Protein AF-A0A7W9UXM0-F1 (afdb_monomer)

Structure (mmCIF, N/CA/C/O backbone):
data_AF-A0A7W9UXM0-F1
#
_entry.id   AF-A0A7W9UXM0-F1
#
loop_
_atom_site.group_PDB
_atom_site.id
_atom_site.type_symbol
_atom_site.label_atom_id
_atom_site.label_alt_id
_atom_site.label_comp_id
_atom_site.label_asym_id
_atom_site.label_entity_id
_atom_site.label_seq_id
_atom_site.pdbx_PDB_ins_code
_atom_site.Cartn_x
_atom_site.Cartn_y
_atom_site.Cartn_z
_atom_site.occupancy
_atom_site.B_iso_or_equiv
_atom_site.auth_seq_id
_atom_site.auth_comp_id
_atom_site.auth_asym_id
_atom_site.auth_atom_id
_atom_site.pdbx_PDB_model_num
ATOM 1 N N . MET A 1 1 ? -19.612 9.243 -14.906 1.00 30.30 1 MET A N 1
ATOM 2 C CA . MET A 1 1 ? -20.684 8.256 -14.657 1.00 30.30 1 MET A CA 1
AT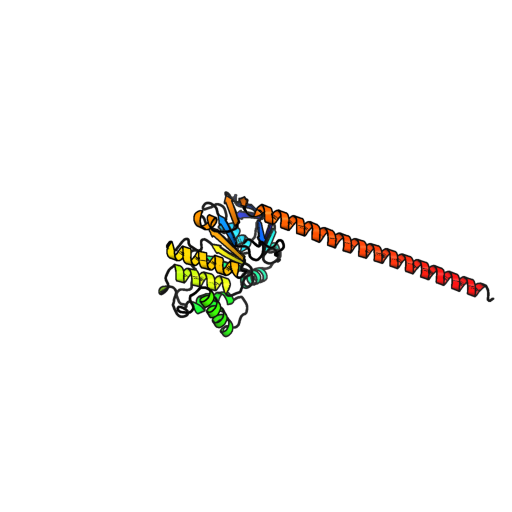OM 3 C C . MET A 1 1 ? -20.191 7.346 -13.553 1.00 30.30 1 MET A C 1
ATOM 5 O O . MET A 1 1 ? -19.223 6.630 -13.753 1.00 30.30 1 MET A O 1
ATOM 9 N N . THR A 1 2 ? -20.754 7.508 -12.363 1.00 32.81 2 THR A N 1
ATOM 10 C CA . THR A 1 2 ? -20.369 6.831 -11.124 1.00 32.81 2 THR A CA 1
ATOM 11 C C . THR A 1 2 ? -21.133 5.517 -11.001 1.00 32.81 2 THR A C 1
ATOM 13 O O . THR A 1 2 ? -22.359 5.513 -10.959 1.00 32.81 2 THR A O 1
ATOM 16 N N . THR A 1 3 ? -20.415 4.401 -10.927 1.00 29.72 3 THR A N 1
ATOM 17 C CA . THR A 1 3 ? -20.973 3.104 -10.522 1.00 29.72 3 THR A CA 1
ATOM 18 C C . THR A 1 3 ? -20.152 2.567 -9.356 1.00 29.72 3 THR A C 1
ATOM 20 O O . THR A 1 3 ? -19.339 1.661 -9.519 1.00 29.72 3 THR A O 1
ATOM 23 N N . SER A 1 4 ? -20.346 3.148 -8.168 1.00 32.53 4 SER A N 1
ATOM 24 C CA . SER A 1 4 ? -20.053 2.435 -6.922 1.00 32.53 4 SER A CA 1
ATOM 25 C C . SER A 1 4 ? -21.125 1.345 -6.808 1.00 32.53 4 SER A C 1
ATOM 27 O O . SER A 1 4 ? -22.326 1.620 -6.819 1.00 32.53 4 SER A O 1
ATOM 29 N N . THR A 1 5 ? -20.692 0.085 -6.879 1.00 35.38 5 THR A N 1
ATOM 30 C CA . THR A 1 5 ? -21.579 -1.074 -6.733 1.00 35.38 5 THR A CA 1
ATOM 31 C C . THR A 1 5 ? -21.774 -1.312 -5.236 1.00 35.38 5 THR A C 1
ATOM 33 O O . THR A 1 5 ? -20.797 -1.639 -4.557 1.00 35.38 5 THR A O 1
ATOM 36 N N . PRO A 1 6 ? -23.000 -1.210 -4.693 1.00 36.84 6 PRO A N 1
ATOM 37 C CA . PRO A 1 6 ? -23.249 -1.552 -3.303 1.00 36.84 6 PRO A CA 1
ATOM 38 C C . PRO A 1 6 ? -23.116 -3.074 -3.151 1.00 36.84 6 PRO A C 1
ATOM 40 O O . PRO A 1 6 ? -23.963 -3.823 -3.637 1.00 36.84 6 PRO A O 1
ATOM 43 N N . GLY A 1 7 ? -22.041 -3.551 -2.508 1.00 49.97 7 GLY A N 1
ATOM 44 C CA . GLY A 1 7 ? -21.908 -4.967 -2.132 1.00 49.97 7 GLY A CA 1
ATOM 45 C C . GLY A 1 7 ? -20.503 -5.582 -2.110 1.00 49.97 7 GLY A C 1
ATOM 46 O O . GLY A 1 7 ? -20.373 -6.684 -1.570 1.00 49.97 7 GLY A O 1
ATOM 47 N N . SER A 1 8 ? -19.458 -4.926 -2.633 1.00 65.81 8 SER A N 1
ATOM 48 C CA . SER A 1 8 ? -18.127 -5.556 -2.766 1.00 65.81 8 SER A CA 1
ATOM 49 C C . SER A 1 8 ? -17.525 -5.937 -1.401 1.00 65.81 8 SER A C 1
ATOM 51 O O . SER A 1 8 ? -17.594 -5.169 -0.438 1.00 65.81 8 SER A O 1
ATOM 53 N N . ALA A 1 9 ? -17.031 -7.176 -1.276 1.00 85.06 9 ALA A N 1
ATOM 54 C CA . ALA A 1 9 ? -16.523 -7.731 -0.019 1.00 85.06 9 ALA A CA 1
ATOM 55 C C . ALA A 1 9 ? -15.428 -6.827 0.586 1.00 85.06 9 ALA A C 1
ATOM 57 O O . ALA A 1 9 ? -14.636 -6.250 -0.161 1.00 85.06 9 ALA A O 1
ATOM 58 N N . PRO A 1 10 ? -15.388 -6.663 1.921 1.00 92.69 10 PRO A N 1
ATOM 59 C CA . PRO A 1 10 ? -14.382 -5.826 2.546 1.00 92.69 10 PRO A CA 1
ATOM 60 C C . PRO A 1 10 ? -13.014 -6.499 2.417 1.00 92.69 10 PRO A C 1
ATOM 62 O O . PRO A 1 10 ? -12.849 -7.666 2.775 1.00 92.69 10 PRO A O 1
ATOM 65 N N . VAL A 1 11 ? -12.038 -5.755 1.904 1.00 95.31 11 VAL A N 1
ATOM 66 C CA . VAL A 1 11 ? -10.638 -6.188 1.847 1.00 95.31 11 VAL A CA 1
ATOM 67 C C . VAL A 1 11 ? -9.927 -5.829 3.146 1.00 95.31 11 VAL A C 1
ATOM 69 O O . VAL A 1 11 ? -9.061 -6.579 3.581 1.00 95.31 11 VAL A O 1
ATOM 72 N N . VAL A 1 12 ? -10.327 -4.739 3.808 1.00 96.75 12 VAL A N 1
ATOM 73 C CA . VAL A 1 12 ? -9.840 -4.361 5.142 1.00 96.75 12 VAL A CA 1
ATOM 74 C C . VAL A 1 12 ? -11.021 -4.044 6.050 1.00 96.75 12 VAL A C 1
ATOM 76 O O . VAL A 1 12 ? -11.899 -3.263 5.681 1.00 96.75 12 VAL A O 1
ATOM 79 N N . GLU A 1 13 ? -11.011 -4.597 7.261 1.00 96.69 13 GLU A N 1
ATOM 80 C CA . GLU A 1 13 ? -11.884 -4.176 8.359 1.00 96.69 13 GLU A CA 1
ATOM 81 C C . GLU A 1 13 ? -11.058 -3.939 9.625 1.00 96.69 13 GLU A C 1
ATOM 83 O O . GLU A 1 13 ? -10.442 -4.860 10.163 1.00 96.69 13 GLU A O 1
ATOM 88 N N . LEU A 1 14 ? -11.094 -2.711 10.130 1.00 97.00 14 LEU A N 1
ATOM 89 C CA . LEU A 1 14 ? -10.625 -2.335 11.457 1.00 97.00 14 LEU A CA 1
ATOM 90 C C . LEU A 1 14 ? -11.849 -2.099 12.338 1.00 97.00 14 LEU A C 1
ATOM 92 O O . LEU A 1 14 ? -12.767 -1.378 11.937 1.00 97.00 14 LEU A O 1
ATOM 96 N N . ARG A 1 15 ? -11.868 -2.707 13.523 1.00 96.62 15 ARG A N 1
ATOM 97 C CA . ARG A 1 15 ? -12.923 -2.517 14.525 1.00 96.62 15 ARG A CA 1
ATOM 98 C C . ARG A 1 15 ? -12.301 -2.128 15.855 1.00 96.62 15 ARG A C 1
ATOM 100 O O . ARG A 1 15 ? -11.616 -2.947 16.469 1.00 96.62 15 ARG A O 1
ATOM 107 N N . ASP A 1 16 ? -12.537 -0.882 16.250 1.00 96.75 16 ASP A N 1
ATOM 108 C CA . ASP A 1 16 ? -12.108 -0.264 17.509 1.00 96.75 16 ASP A CA 1
ATOM 109 C C . ASP A 1 16 ? -10.613 -0.476 17.802 1.00 96.75 16 ASP A C 1
ATOM 111 O O . ASP A 1 16 ? -10.183 -0.733 18.929 1.00 96.75 16 ASP A O 1
ATOM 115 N N . VAL A 1 17 ? -9.800 -0.384 16.747 1.00 97.19 17 VAL A N 1
ATOM 116 C CA . VAL A 1 17 ? -8.375 -0.699 16.785 1.00 97.19 17 VAL A CA 1
ATOM 117 C C . VAL A 1 17 ? -7.605 0.383 17.524 1.00 97.19 17 VAL A C 1
ATOM 119 O O . VAL A 1 17 ? -7.616 1.556 17.155 1.00 97.19 17 VAL A O 1
ATOM 122 N N . SER A 1 18 ? -6.867 -0.031 18.546 1.00 96.31 18 SER A N 1
ATOM 123 C CA . SER A 1 18 ? -5.974 0.836 19.307 1.00 96.31 18 SER A CA 1
ATOM 124 C C . SER A 1 18 ? -4.561 0.272 19.306 1.00 96.31 18 SER A C 1
ATOM 126 O O . SER A 1 18 ? -4.366 -0.945 19.358 1.00 96.31 18 SER A O 1
ATOM 128 N N . LYS A 1 19 ? -3.563 1.154 19.269 1.00 95.50 19 LYS A N 1
ATOM 129 C CA . LYS A 1 19 ? -2.143 0.795 19.306 1.00 95.50 19 LYS A CA 1
ATOM 130 C C . LYS A 1 19 ? -1.414 1.750 20.233 1.00 95.50 19 LYS A C 1
ATOM 132 O O . LYS A 1 19 ? -1.353 2.949 19.965 1.00 95.50 19 LYS A O 1
ATOM 137 N N . ALA A 1 20 ? -0.859 1.195 21.302 1.00 93.75 20 ALA A N 1
ATOM 138 C CA . ALA A 1 20 ? 0.032 1.888 22.217 1.00 93.75 20 ALA A CA 1
ATOM 139 C C . ALA A 1 20 ? 1.449 1.320 22.079 1.00 93.75 20 ALA A C 1
ATOM 141 O O . ALA A 1 20 ? 1.633 0.102 21.990 1.00 93.75 20 ALA A O 1
ATOM 142 N N . TYR A 1 21 ? 2.440 2.206 22.049 1.00 90.12 21 TYR A N 1
ATOM 143 C CA . TYR A 1 21 ? 3.855 1.856 22.142 1.00 90.12 21 TYR A CA 1
ATOM 144 C C . TYR A 1 21 ? 4.377 2.121 23.560 1.00 90.12 21 TYR A C 1
ATOM 146 O O . TYR A 1 21 ? 3.697 2.730 24.390 1.00 90.12 21 TYR A O 1
ATOM 154 N N . ALA A 1 22 ? 5.591 1.647 23.850 1.00 85.88 22 ALA A N 1
ATOM 155 C CA . ALA A 1 22 ? 6.253 1.926 25.120 1.00 85.88 22 ALA A CA 1
ATOM 156 C C . ALA A 1 22 ? 6.348 3.444 25.371 1.00 85.88 22 ALA A C 1
ATOM 158 O O . ALA A 1 22 ? 6.548 4.221 24.438 1.00 85.88 22 ALA A O 1
ATOM 159 N N . GLY A 1 23 ? 6.204 3.855 26.633 1.00 83.56 23 GLY A N 1
ATOM 160 C CA . GLY A 1 23 ? 6.173 5.274 27.006 1.00 83.56 23 GLY A CA 1
ATOM 161 C C . GLY A 1 23 ? 4.807 5.954 26.841 1.00 83.56 23 GLY A C 1
ATOM 162 O O . GLY A 1 23 ? 4.769 7.169 26.699 1.00 83.56 23 GLY A O 1
ATOM 163 N N . ASP A 1 24 ? 3.710 5.186 26.853 1.00 79.62 24 ASP A N 1
ATOM 164 C CA . ASP A 1 24 ? 2.316 5.677 26.811 1.00 79.62 24 ASP A CA 1
ATOM 165 C C . ASP A 1 24 ? 1.945 6.461 25.536 1.00 79.62 24 ASP A C 1
ATOM 167 O O . ASP A 1 24 ? 1.040 7.297 25.490 1.00 79.62 24 ASP A O 1
ATOM 171 N N . VAL A 1 25 ? 2.653 6.171 24.441 1.00 86.69 25 VAL A N 1
ATOM 172 C CA . VAL A 1 25 ? 2.386 6.774 23.135 1.00 86.69 25 VAL A CA 1
ATOM 173 C C . VAL A 1 25 ? 1.271 5.994 22.442 1.00 86.69 25 VAL A C 1
ATOM 175 O O . VAL A 1 25 ? 1.498 4.950 21.825 1.00 86.69 25 VAL A O 1
ATOM 178 N N . HIS A 1 26 ? 0.051 6.516 22.531 1.00 91.25 26 HIS A N 1
ATOM 179 C CA . HIS A 1 26 ? -1.117 5.992 21.822 1.00 91.25 26 HIS A CA 1
ATOM 180 C C . HIS A 1 26 ? -1.144 6.486 20.373 1.00 91.25 26 HIS A C 1
ATOM 182 O O . HIS A 1 26 ? -1.625 7.580 20.081 1.00 91.25 26 HIS A O 1
ATOM 188 N N . ALA A 1 27 ? -0.626 5.660 19.470 1.00 93.81 27 ALA A N 1
ATOM 189 C CA . ALA A 1 27 ? -0.563 5.954 18.045 1.00 93.81 27 ALA A CA 1
ATOM 190 C C . ALA A 1 27 ? -1.899 5.728 17.318 1.00 93.81 27 ALA A C 1
ATOM 192 O O . ALA A 1 27 ? -2.155 6.401 16.326 1.00 93.81 27 ALA A O 1
ATOM 193 N N . LEU A 1 28 ? -2.744 4.807 17.802 1.00 96.69 28 LEU A N 1
ATOM 194 C CA . LEU A 1 28 ? -4.125 4.619 17.331 1.00 96.69 28 LEU A CA 1
ATOM 195 C C . LEU A 1 28 ? -5.076 4.560 18.529 1.00 96.69 28 LEU A C 1
ATOM 197 O O . LEU A 1 28 ? -4.770 3.886 19.519 1.00 96.69 28 LEU A O 1
ATOM 201 N N . ARG A 1 29 ? -6.228 5.223 18.417 1.00 96.12 29 ARG A N 1
ATOM 202 C CA . ARG A 1 29 ? -7.234 5.376 19.476 1.00 96.12 29 ARG A CA 1
ATOM 203 C C . ARG A 1 29 ? -8.616 4.977 18.945 1.00 96.12 29 ARG A C 1
ATOM 205 O O . ARG A 1 29 ? -9.322 5.791 18.367 1.00 96.12 29 ARG A O 1
ATOM 212 N N . GLY A 1 30 ? -8.998 3.709 19.105 1.00 95.44 30 GLY A N 1
ATOM 213 C CA . GLY A 1 30 ? -10.345 3.229 18.753 1.00 95.44 30 GLY A CA 1
ATOM 214 C C . GLY A 1 30 ? -10.716 3.374 17.270 1.00 95.44 30 GLY A C 1
ATOM 215 O O . GLY A 1 30 ? -11.845 3.717 16.935 1.00 95.44 30 GLY A O 1
ATOM 216 N N . VAL A 1 31 ? -9.769 3.132 16.367 1.00 96.69 31 VAL A N 1
ATOM 217 C CA . VAL A 1 31 ? -9.935 3.326 14.924 1.00 96.69 31 VAL A CA 1
ATOM 218 C C . VAL A 1 31 ? -10.826 2.238 14.324 1.00 96.69 31 VAL A C 1
ATOM 220 O O . VAL A 1 31 ? -10.503 1.050 14.375 1.00 96.69 31 VAL A O 1
ATOM 223 N N . SER A 1 32 ? -11.913 2.661 13.683 1.00 95.88 32 SER A N 1
ATOM 224 C CA . SER A 1 32 ? -12.813 1.796 12.919 1.00 95.88 32 SER A CA 1
ATOM 225 C C . SER A 1 32 ? -12.852 2.242 11.458 1.00 95.88 32 SER A C 1
ATOM 227 O O . SER A 1 32 ? -13.195 3.384 11.161 1.00 95.88 32 SER A O 1
ATOM 229 N N . LEU A 1 33 ? -12.495 1.342 10.540 1.00 95.62 33 LEU A N 1
ATOM 230 C CA . LEU A 1 33 ? -12.397 1.616 9.104 1.00 95.62 33 LEU A CA 1
ATOM 231 C C . LEU A 1 33 ? -12.788 0.372 8.310 1.00 95.62 33 LEU A C 1
ATOM 233 O O . LEU A 1 33 ? -12.417 -0.745 8.656 1.00 95.62 33 LEU A O 1
ATOM 237 N N . THR A 1 34 ? -13.513 0.557 7.214 1.00 95.81 34 THR A N 1
ATOM 238 C CA . THR A 1 34 ? -13.790 -0.511 6.250 1.00 95.81 34 THR A CA 1
ATOM 239 C C . THR A 1 34 ? -13.404 -0.037 4.861 1.00 95.81 34 THR A C 1
ATOM 241 O O . THR A 1 34 ? -13.829 1.044 4.447 1.00 95.81 34 THR A O 1
ATOM 244 N N . VAL A 1 35 ? -12.610 -0.850 4.167 1.00 95.31 35 VAL A N 1
ATOM 245 C CA . VAL A 1 35 ? -12.213 -0.648 2.770 1.00 95.31 35 VAL A CA 1
ATOM 246 C C . VAL A 1 35 ? -12.720 -1.833 1.964 1.00 95.31 35 VAL A C 1
ATOM 248 O O . VAL A 1 35 ? -12.390 -2.983 2.269 1.00 95.31 35 VAL A O 1
ATOM 251 N N . CYS A 1 36 ? -13.542 -1.563 0.959 1.00 94.81 36 CYS A N 1
ATOM 252 C CA . CYS A 1 36 ? -14.119 -2.577 0.091 1.00 94.81 36 CYS A CA 1
ATOM 253 C C . CYS A 1 36 ? -13.239 -2.832 -1.135 1.00 94.81 36 CYS A C 1
ATOM 255 O O . CYS A 1 36 ? -12.431 -1.991 -1.532 1.00 94.81 36 CYS A O 1
ATOM 257 N N . ALA A 1 37 ? -13.389 -4.013 -1.732 1.00 94.00 37 ALA A N 1
ATOM 258 C CA . ALA A 1 37 ? -12.669 -4.372 -2.947 1.00 94.00 37 ALA A CA 1
ATOM 259 C C . ALA A 1 37 ? -12.929 -3.356 -4.071 1.00 94.00 37 ALA A C 1
ATOM 261 O O . ALA A 1 37 ? -14.084 -2.997 -4.327 1.00 94.00 37 ALA A O 1
ATOM 262 N N . GLY A 1 38 ? -11.856 -2.928 -4.740 1.00 94.31 38 GLY A N 1
ATOM 263 C CA . GLY A 1 38 ? -11.888 -1.964 -5.841 1.00 94.31 38 GLY A CA 1
ATOM 264 C C . GLY A 1 38 ? -11.958 -0.497 -5.409 1.00 94.31 38 GLY A C 1
ATOM 265 O O . GLY A 1 38 ? -12.086 0.376 -6.264 1.00 94.31 38 GLY A O 1
ATOM 266 N N . GLU A 1 39 ? -11.871 -0.189 -4.113 1.00 95.56 39 GLU A N 1
ATOM 267 C CA . GLU A 1 39 ? -11.806 1.201 -3.655 1.00 95.56 39 GLU A CA 1
ATOM 268 C C . GLU A 1 39 ? -10.435 1.844 -3.908 1.00 95.56 39 GLU A C 1
ATOM 270 O O . GLU A 1 39 ? -9.390 1.212 -3.750 1.00 95.56 39 GLU A O 1
ATOM 275 N N . LEU A 1 40 ? -10.457 3.138 -4.231 1.00 96.44 40 LEU A N 1
ATOM 276 C CA . LEU A 1 40 ? -9.296 4.022 -4.233 1.00 96.44 40 LEU A CA 1
ATOM 277 C C . LEU A 1 40 ? -9.541 5.144 -3.228 1.00 96.44 40 LEU A C 1
ATOM 279 O O . LEU A 1 40 ? -10.492 5.917 -3.368 1.00 96.44 40 LEU A O 1
ATOM 283 N N . LEU A 1 41 ? -8.686 5.224 -2.212 1.00 97.00 41 LEU A N 1
ATOM 284 C CA . LEU A 1 41 ? -8.842 6.175 -1.117 1.00 97.00 41 LEU A CA 1
ATOM 285 C C . LEU A 1 41 ? -7.520 6.786 -0.664 1.00 97.00 41 LEU A C 1
ATOM 287 O O . LEU A 1 41 ? -6.470 6.146 -0.705 1.00 97.00 41 LEU A O 1
ATOM 291 N N . ALA A 1 42 ? -7.615 8.018 -0.169 1.00 96.88 42 ALA A N 1
ATOM 292 C CA . ALA A 1 42 ? -6.568 8.710 0.558 1.00 96.88 42 ALA A CA 1
ATOM 293 C C . ALA A 1 42 ? -6.759 8.533 2.068 1.00 96.88 42 ALA A C 1
ATOM 295 O O . ALA A 1 42 ? -7.846 8.773 2.593 1.00 96.88 42 ALA A O 1
ATOM 296 N N . ILE A 1 43 ? -5.687 8.223 2.785 1.00 96.19 43 ILE A N 1
ATOM 297 C CA . ILE A 1 43 ? -5.566 8.428 4.227 1.00 96.19 43 ILE A CA 1
ATOM 298 C C . ILE A 1 43 ? -4.667 9.646 4.413 1.00 96.19 43 ILE A C 1
ATOM 300 O O . ILE A 1 43 ? -3.468 9.592 4.130 1.00 96.19 43 ILE A O 1
ATOM 304 N N . VAL A 1 44 ? -5.251 10.745 4.884 1.00 95.88 44 VAL A N 1
ATOM 305 C CA . VAL A 1 44 ? -4.592 12.053 4.936 1.00 95.88 44 VAL A CA 1
ATOM 306 C C . VAL A 1 44 ? -4.576 12.624 6.343 1.00 95.88 44 VAL A C 1
ATOM 308 O O . VAL A 1 44 ? -5.549 12.515 7.080 1.00 95.88 44 VAL A O 1
ATOM 311 N N . GLY A 1 45 ? -3.473 13.250 6.736 1.00 94.00 45 GLY A N 1
ATOM 312 C CA . GLY A 1 45 ? -3.323 13.833 8.068 1.00 94.00 45 GLY A CA 1
ATOM 313 C C . GLY A 1 45 ? -1.908 14.346 8.318 1.00 94.00 45 GLY A C 1
ATOM 314 O O . GLY A 1 45 ? -0.989 13.962 7.590 1.00 94.00 45 GLY A O 1
ATOM 315 N N . PRO A 1 46 ? -1.686 15.162 9.360 1.00 91.81 46 PRO A N 1
ATOM 316 C CA . PRO A 1 46 ? -0.372 15.731 9.652 1.00 91.81 46 PRO A CA 1
ATOM 317 C C . PRO A 1 46 ? 0.652 14.649 10.021 1.00 91.81 46 PRO A C 1
ATOM 319 O O . PRO A 1 46 ? 0.297 13.511 10.357 1.00 91.81 46 PRO A O 1
ATOM 322 N N . SER A 1 47 ? 1.939 14.981 9.963 1.00 88.81 47 SER A N 1
ATOM 323 C CA . SER A 1 47 ? 3.010 14.111 10.465 1.00 88.81 47 SER A CA 1
ATOM 324 C C . SER A 1 47 ? 2.779 13.760 11.938 1.00 88.81 47 SER A C 1
ATOM 326 O O . SER A 1 47 ? 2.308 14.587 12.712 1.00 88.81 47 SER A O 1
ATOM 328 N N . GLY A 1 48 ? 3.054 12.510 12.319 1.00 87.88 48 GLY A N 1
ATOM 329 C CA . GLY A 1 48 ? 2.839 12.032 13.692 1.00 87.88 48 GLY A CA 1
ATOM 330 C C . GLY A 1 48 ? 1.385 11.713 14.072 1.00 87.88 48 GLY A C 1
ATOM 331 O O . GLY A 1 48 ? 1.145 11.266 15.184 1.00 87.88 48 GLY A O 1
ATOM 332 N N . SER A 1 49 ? 0.413 11.858 13.164 1.00 91.19 49 SER A N 1
ATOM 333 C CA . SER A 1 49 ? -1.006 11.561 13.456 1.00 91.19 49 SER A CA 1
ATOM 334 C C . SER A 1 49 ? -1.350 10.076 13.632 1.00 91.19 49 SER A C 1
ATOM 336 O O . SER A 1 49 ? -2.472 9.781 14.023 1.00 91.19 49 SER A O 1
ATOM 338 N N . GLY A 1 50 ? -0.434 9.148 13.331 1.00 91.75 50 GLY A N 1
ATOM 339 C CA . GLY A 1 50 ? -0.667 7.697 13.428 1.00 91.75 50 GLY A CA 1
ATOM 340 C C . GLY A 1 50 ? -0.889 6.969 12.094 1.00 91.75 50 GLY A C 1
ATOM 341 O O . GLY A 1 50 ? -1.048 5.751 12.095 1.00 91.75 50 GLY A O 1
ATOM 342 N N . LYS A 1 51 ? -0.834 7.661 10.943 1.00 93.06 51 LYS A N 1
ATOM 343 C CA . LYS A 1 51 ? -1.038 7.059 9.602 1.00 93.06 51 LYS A CA 1
ATOM 344 C C . LYS A 1 51 ? -0.126 5.861 9.320 1.00 93.06 51 LYS A C 1
ATOM 346 O O . LYS A 1 51 ? -0.617 4.809 8.928 1.00 93.06 51 LYS A O 1
ATOM 351 N N . SER A 1 52 ? 1.181 5.998 9.557 1.00 89.62 52 SER A N 1
ATOM 352 C CA . SER A 1 52 ? 2.149 4.915 9.327 1.00 89.62 52 SER A CA 1
ATOM 353 C C . SER A 1 52 ? 1.926 3.743 10.286 1.00 89.62 52 SER A C 1
ATOM 355 O O . SER A 1 52 ? 2.049 2.590 9.892 1.00 89.62 52 SER A O 1
ATOM 357 N N . THR A 1 53 ? 1.502 4.006 11.528 1.00 93.50 53 THR A N 1
ATOM 358 C CA . THR A 1 53 ? 1.081 2.937 12.445 1.00 93.50 53 THR A CA 1
ATOM 359 C C . THR A 1 53 ? -0.161 2.220 11.924 1.00 93.50 53 THR A C 1
ATOM 361 O O . THR A 1 53 ? -0.211 0.994 11.954 1.00 93.50 53 THR A O 1
ATOM 364 N N . MET A 1 54 ? -1.148 2.949 11.396 1.00 93.88 54 MET A N 1
ATOM 365 C CA . MET A 1 54 ? -2.317 2.332 10.771 1.00 93.88 54 MET A CA 1
ATOM 366 C C . MET A 1 54 ? -1.925 1.498 9.544 1.00 93.88 54 MET A C 1
ATOM 368 O O . MET A 1 54 ? -2.411 0.377 9.409 1.00 93.88 54 MET A O 1
ATOM 372 N N . LEU A 1 55 ? -1.008 1.987 8.699 1.00 93.81 55 LEU A N 1
ATOM 373 C CA . LEU A 1 55 ? -0.442 1.215 7.587 1.00 93.81 55 LEU A CA 1
ATOM 374 C C . LEU A 1 55 ? 0.192 -0.080 8.077 1.00 93.81 55 LEU A C 1
ATOM 376 O O . LEU A 1 55 ? -0.077 -1.131 7.510 1.00 93.81 55 LEU A O 1
ATOM 380 N N . ASN A 1 56 ? 1.007 -0.019 9.131 1.00 92.44 56 ASN A N 1
ATOM 381 C CA . ASN A 1 56 ? 1.672 -1.196 9.681 1.00 92.44 56 ASN A CA 1
ATOM 382 C C . ASN A 1 56 ? 0.667 -2.210 10.229 1.00 92.44 56 ASN A C 1
ATOM 384 O O . ASN A 1 56 ? 0.855 -3.412 10.048 1.00 92.44 56 ASN A O 1
ATOM 388 N N . VAL A 1 57 ? -0.408 -1.740 10.864 1.00 95.00 57 VAL A N 1
ATOM 389 C CA . VAL A 1 57 ? -1.469 -2.606 11.391 1.00 95.00 57 VAL A CA 1
ATOM 390 C C . VAL A 1 57 ? -2.267 -3.260 10.261 1.00 95.00 57 VAL A C 1
ATOM 392 O O . VAL A 1 57 ? -2.425 -4.480 10.265 1.00 95.00 57 VAL A O 1
ATOM 395 N N . ILE A 1 58 ? -2.708 -2.497 9.252 1.00 94.75 58 ILE A N 1
ATOM 396 C CA . ILE A 1 58 ? -3.382 -3.050 8.058 1.00 94.75 58 ILE A CA 1
ATOM 397 C C . ILE A 1 58 ? -2.441 -4.004 7.314 1.00 94.75 58 ILE A C 1
ATOM 399 O O . ILE A 1 58 ? -2.834 -5.079 6.873 1.00 94.75 58 ILE A O 1
ATOM 403 N N . GLY A 1 59 ? -1.172 -3.626 7.220 1.00 93.88 59 GLY A N 1
ATOM 404 C CA . GLY A 1 59 ? -0.104 -4.388 6.602 1.00 93.88 59 GLY A CA 1
ATOM 405 C C . GLY A 1 59 ? 0.319 -5.636 7.373 1.00 93.88 59 GLY A C 1
ATOM 406 O O . GLY A 1 59 ? 1.147 -6.402 6.879 1.00 93.88 59 GLY A O 1
ATOM 407 N N . THR A 1 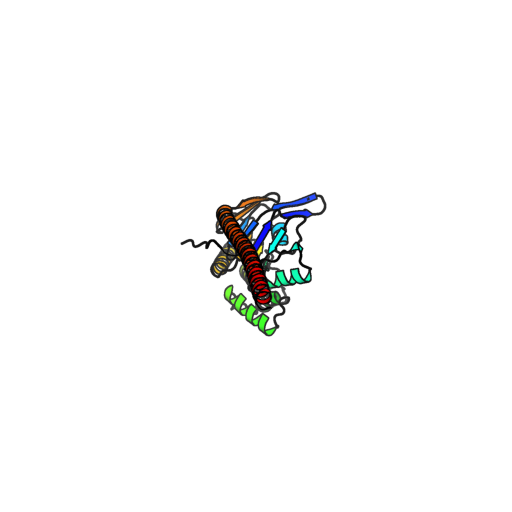60 ? -0.231 -5.865 8.569 1.00 93.00 60 THR A N 1
ATOM 408 C CA . THR A 1 60 ? 0.118 -6.972 9.476 1.00 93.00 60 THR A CA 1
ATOM 409 C C . THR A 1 60 ? 1.604 -7.018 9.860 1.00 93.00 60 THR A C 1
ATOM 411 O O . THR A 1 60 ? 2.171 -8.084 10.100 1.00 93.00 60 THR A O 1
ATOM 414 N N . LEU A 1 61 ? 2.251 -5.852 9.873 1.00 90.19 61 LEU A N 1
ATOM 415 C CA . LEU A 1 61 ? 3.624 -5.657 10.339 1.00 90.19 61 LEU A CA 1
ATOM 416 C C . LEU A 1 61 ? 3.661 -5.445 11.853 1.00 90.19 61 LEU A C 1
ATOM 418 O O . LEU A 1 61 ? 4.564 -5.943 12.515 1.00 90.19 61 LEU A O 1
ATOM 422 N N . ASP A 1 62 ? 2.645 -4.764 12.386 1.00 90.69 62 ASP A N 1
ATOM 423 C CA . ASP A 1 62 ? 2.451 -4.555 13.817 1.00 90.69 62 ASP A CA 1
ATOM 424 C C . ASP A 1 62 ? 1.086 -5.112 14.250 1.00 90.69 62 ASP A C 1
ATOM 426 O O . ASP A 1 62 ? 0.070 -4.771 13.640 1.00 90.69 62 ASP A O 1
ATOM 430 N N . PRO A 1 63 ? 1.004 -5.907 15.333 1.00 91.12 63 PRO A N 1
ATOM 431 C CA . PRO A 1 63 ? -0.286 -6.296 15.888 1.00 91.12 63 PRO A CA 1
ATOM 432 C C . PRO A 1 63 ? -0.953 -5.096 16.584 1.00 91.12 63 PRO A C 1
ATOM 434 O O . PRO A 1 63 ? -0.247 -4.255 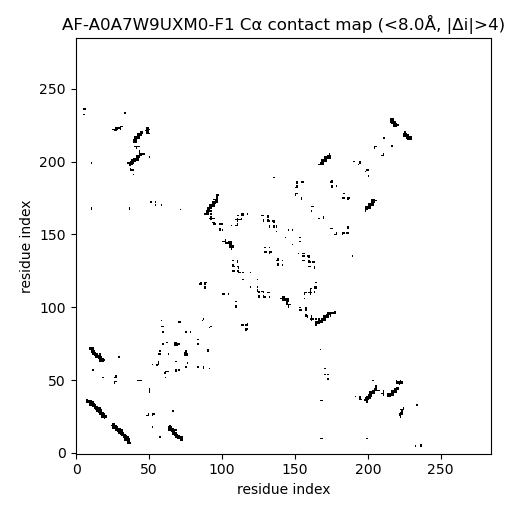17.162 1.00 91.12 63 PRO A O 1
ATOM 437 N N . PRO A 1 64 ? -2.295 -5.004 16.589 1.00 94.44 64 PRO A N 1
ATOM 438 C CA . PRO A 1 64 ? -2.998 -4.029 17.417 1.00 94.44 64 PRO A CA 1
ATOM 439 C C . PRO A 1 64 ? -2.801 -4.342 18.910 1.00 94.44 64 PRO A C 1
ATOM 441 O O . PRO A 1 64 ? -2.542 -5.483 19.288 1.00 94.44 64 PRO A O 1
ATOM 444 N N . THR A 1 65 ? -2.937 -3.336 19.776 1.00 94.25 65 THR A N 1
ATOM 445 C CA . THR A 1 65 ? -2.989 -3.549 21.235 1.00 94.25 65 THR A CA 1
ATOM 446 C C . THR A 1 65 ? -4.374 -4.044 21.655 1.00 94.25 65 THR A C 1
ATOM 448 O O . THR A 1 65 ? -4.483 -4.954 22.469 1.00 94.25 65 THR A O 1
ATOM 451 N N . VAL A 1 66 ? -5.431 -3.445 21.097 1.00 94.94 66 VAL A N 1
ATOM 452 C CA . VAL A 1 66 ? -6.839 -3.828 21.298 1.00 94.94 66 VAL A CA 1
ATOM 453 C C . VAL A 1 66 ? -7.588 -3.630 19.978 1.00 94.94 66 VAL A C 1
ATOM 455 O O . VAL A 1 66 ? -7.160 -2.833 19.140 1.00 94.94 66 VAL A O 1
ATOM 458 N N . GLY A 1 67 ? -8.704 -4.334 19.805 1.00 95.81 67 GLY A N 1
ATOM 459 C CA . GLY A 1 67 ? -9.553 -4.272 18.618 1.00 95.81 67 GLY A CA 1
ATOM 460 C C . GLY A 1 67 ? -9.280 -5.419 17.652 1.00 95.81 67 GLY A C 1
ATOM 461 O O . GLY A 1 67 ? -8.437 -6.282 17.901 1.00 95.81 67 GLY A O 1
ATOM 462 N N . THR A 1 68 ? -10.021 -5.446 16.549 1.00 96.06 68 THR A N 1
ATOM 463 C CA . THR A 1 68 ? -9.951 -6.529 15.561 1.00 96.06 68 THR A CA 1
ATOM 464 C C . THR A 1 68 ? -9.522 -5.989 14.208 1.00 96.06 68 THR A C 1
ATOM 466 O O . THR A 1 68 ? -10.019 -4.957 13.754 1.00 96.06 68 THR A O 1
ATOM 469 N N . VAL A 1 69 ? -8.620 -6.719 13.555 1.00 96.81 69 VAL A N 1
ATOM 470 C CA . VAL A 1 69 ? -8.113 -6.414 12.216 1.00 96.81 69 VAL A CA 1
ATOM 471 C C . VAL A 1 69 ? -8.419 -7.604 11.323 1.00 96.81 69 VAL A C 1
ATOM 473 O O . VAL A 1 69 ? -8.006 -8.726 11.619 1.00 96.81 69 VAL A O 1
ATOM 476 N N . ARG A 1 70 ? -9.130 -7.363 10.222 1.00 96.38 70 ARG A N 1
ATOM 477 C CA . ARG A 1 70 ? -9.337 -8.354 9.167 1.00 96.38 70 ARG A CA 1
ATOM 478 C C . ARG A 1 70 ? -8.789 -7.851 7.848 1.00 96.38 70 ARG A C 1
ATOM 480 O O . ARG A 1 70 ? -9.054 -6.711 7.474 1.00 96.38 70 ARG A O 1
ATOM 487 N N . VAL A 1 71 ? -8.074 -8.717 7.140 1.00 95.62 71 VAL A N 1
ATOM 488 C CA . VAL A 1 71 ? -7.530 -8.431 5.809 1.00 95.62 71 VAL A CA 1
ATOM 489 C C . VAL A 1 71 ? -7.850 -9.596 4.885 1.00 95.62 71 VAL A C 1
ATOM 491 O O . VAL A 1 71 ? -7.635 -10.745 5.260 1.00 95.62 71 VAL A O 1
ATOM 494 N N . ALA A 1 72 ? -8.411 -9.313 3.708 1.00 92.31 72 ALA A N 1
ATOM 495 C CA . ALA A 1 72 ? -8.885 -10.317 2.749 1.00 92.31 72 ALA A CA 1
ATOM 496 C C . ALA A 1 72 ? -9.782 -11.400 3.398 1.00 92.31 72 ALA A C 1
ATOM 498 O O . ALA A 1 72 ? -9.726 -12.580 3.062 1.00 92.31 72 ALA A O 1
ATOM 499 N N . GLY A 1 73 ? -10.592 -11.003 4.389 1.00 91.56 73 GLY A N 1
ATOM 500 C CA . GLY A 1 73 ? -11.471 -11.896 5.156 1.00 91.56 73 GLY A CA 1
ATOM 501 C C . GLY A 1 73 ? -10.806 -12.688 6.294 1.00 91.56 73 GLY A C 1
ATOM 502 O O . GLY A 1 73 ? -11.523 -13.301 7.088 1.00 91.56 73 GLY A O 1
ATOM 503 N N . TYR A 1 74 ? -9.478 -12.651 6.432 1.00 93.75 74 TYR A N 1
ATOM 504 C CA . TYR A 1 74 ? -8.745 -13.325 7.507 1.00 93.75 74 TYR A CA 1
ATOM 505 C C . TYR A 1 74 ? -8.672 -12.454 8.761 1.00 93.75 74 TYR A C 1
ATOM 507 O O . TYR A 1 74 ? -8.293 -11.291 8.676 1.00 93.75 74 TYR A O 1
ATOM 515 N N . ASP A 1 75 ? -9.000 -13.017 9.928 1.00 95.06 75 ASP A N 1
ATOM 516 C CA . ASP A 1 75 ? -8.767 -12.365 11.223 1.00 95.06 75 ASP A CA 1
ATOM 517 C C . ASP A 1 75 ? -7.288 -12.461 11.601 1.00 95.06 75 ASP A C 1
ATOM 519 O O . ASP A 1 75 ? -6.780 -13.547 11.879 1.00 95.06 75 ASP A O 1
ATOM 523 N N . VAL A 1 76 ? -6.608 -11.316 11.599 1.00 94.38 76 VAL A N 1
ATOM 524 C CA . VAL A 1 76 ? -5.158 -11.204 11.790 1.00 94.38 76 VAL A CA 1
ATOM 525 C C . VAL A 1 76 ? -4.740 -11.649 13.192 1.00 94.38 76 VAL A C 1
ATOM 527 O O . VAL A 1 76 ? -3.675 -12.244 13.341 1.00 94.38 76 VAL A O 1
ATOM 530 N N . GLY A 1 77 ? -5.573 -11.420 14.214 1.00 90.19 77 GLY A N 1
ATOM 531 C CA . GLY A 1 77 ? -5.227 -11.727 15.607 1.00 90.19 77 GLY A CA 1
ATOM 532 C C . GLY A 1 77 ? -5.092 -13.225 15.902 1.00 90.19 77 GLY A C 1
ATOM 533 O O . GLY A 1 77 ? -4.450 -13.601 16.878 1.00 90.19 77 GLY A O 1
ATOM 534 N N . GLY A 1 78 ? -5.678 -14.082 15.059 1.00 88.94 78 GLY A N 1
ATOM 535 C CA . GLY A 1 78 ? -5.625 -15.540 15.196 1.00 88.94 78 GLY A CA 1
ATOM 536 C C . GLY A 1 78 ? -4.539 -16.229 14.363 1.00 88.94 78 GLY A C 1
ATOM 537 O O . GLY A 1 78 ? -4.478 -17.458 14.359 1.00 88.94 78 GLY A O 1
ATOM 538 N N . LEU A 1 79 ? -3.722 -15.478 13.620 1.00 93.31 79 LEU A N 1
ATOM 539 C CA . LEU A 1 79 ? -2.730 -16.038 12.702 1.00 93.31 79 LEU A CA 1
ATOM 540 C C . LEU A 1 79 ? -1.347 -16.145 13.352 1.00 93.31 79 LEU A C 1
ATOM 542 O O . LEU A 1 79 ? -0.896 -15.247 14.055 1.00 93.31 79 LEU A O 1
ATOM 546 N N . SER A 1 80 ? -0.642 -17.234 13.055 1.00 94.44 80 SER A N 1
ATOM 547 C CA . SER A 1 80 ? 0.788 -17.370 13.361 1.00 94.44 80 SER A CA 1
ATOM 548 C C . SER A 1 80 ? 1.652 -16.522 12.421 1.00 94.44 80 SER A C 1
ATOM 550 O O . SER A 1 80 ? 1.227 -16.184 11.316 1.00 94.44 80 SER A O 1
ATOM 552 N N . ASP A 1 81 ? 2.908 -16.266 12.788 1.00 91.69 81 ASP A N 1
ATOM 553 C CA . ASP A 1 81 ? 3.857 -15.495 11.966 1.00 91.69 81 ASP A CA 1
ATOM 554 C C . ASP A 1 81 ? 3.994 -16.020 10.528 1.00 91.69 81 ASP A C 1
ATOM 556 O O . ASP A 1 81 ? 4.075 -15.242 9.573 1.00 91.69 81 ASP A O 1
ATOM 560 N N . ALA A 1 82 ? 3.974 -17.345 10.348 1.00 91.81 82 ALA A N 1
ATOM 561 C CA . ALA A 1 82 ? 4.027 -17.969 9.028 1.00 91.81 82 ALA A CA 1
ATOM 562 C C . ALA A 1 82 ? 2.761 -17.677 8.204 1.00 91.81 82 ALA A C 1
ATOM 564 O O . ALA A 1 82 ? 2.849 -17.395 7.007 1.00 91.81 82 ALA A O 1
ATOM 565 N N . GLN A 1 83 ? 1.588 -17.698 8.843 1.00 93.56 83 GLN A N 1
ATOM 566 C CA . GLN A 1 83 ? 0.315 -17.363 8.203 1.00 93.56 83 GLN A CA 1
ATOM 567 C C . GLN A 1 83 ? 0.221 -15.867 7.889 1.00 93.56 83 GLN A C 1
ATOM 569 O O . GLN A 1 83 ? -0.234 -15.515 6.806 1.00 93.56 83 GLN A O 1
ATOM 574 N N . LEU A 1 84 ? 0.719 -14.995 8.771 1.00 94.00 84 LEU A N 1
ATOM 575 C CA . LEU A 1 84 ? 0.834 -13.558 8.510 1.00 94.00 84 LEU A CA 1
ATOM 576 C C . LEU A 1 84 ? 1.768 -13.281 7.326 1.00 94.00 84 LEU A C 1
ATOM 578 O O . LEU A 1 84 ? 1.455 -12.472 6.458 1.00 94.00 84 LEU A O 1
ATOM 582 N N . SER A 1 85 ? 2.893 -13.994 7.237 1.00 91.81 85 SER A N 1
ATOM 583 C CA . SER A 1 85 ? 3.810 -13.889 6.098 1.00 91.81 85 SER A CA 1
ATOM 584 C C . SER A 1 85 ? 3.149 -14.304 4.780 1.00 91.81 85 SER A C 1
ATOM 586 O O . SER A 1 85 ? 3.286 -13.604 3.776 1.00 91.81 85 SER A O 1
ATOM 588 N N . ALA A 1 86 ? 2.378 -15.396 4.789 1.00 91.62 86 ALA A N 1
ATOM 589 C CA . ALA A 1 86 ? 1.617 -15.846 3.626 1.00 91.62 86 ALA A CA 1
ATOM 590 C C . ALA A 1 86 ? 0.480 -14.881 3.250 1.00 91.62 86 ALA A C 1
ATOM 592 O O . ALA A 1 86 ? 0.233 -14.665 2.065 1.00 91.62 86 ALA A O 1
ATOM 593 N N . LEU A 1 87 ? -0.188 -14.286 4.243 1.00 93.88 87 LEU A N 1
ATOM 594 C CA . LEU A 1 87 ? -1.210 -13.263 4.034 1.00 93.88 87 LEU A CA 1
ATOM 595 C C . LEU A 1 87 ? -0.600 -12.042 3.335 1.00 93.88 87 LEU A C 1
ATOM 597 O O . LEU A 1 87 ? -1.103 -11.620 2.297 1.00 93.88 87 LEU A O 1
ATOM 601 N N . ARG A 1 88 ? 0.534 -11.534 3.839 1.00 93.81 88 ARG A N 1
ATOM 602 C CA . ARG A 1 88 ? 1.261 -10.419 3.213 1.00 93.81 88 ARG A CA 1
ATOM 603 C C . ARG A 1 88 ? 1.695 -10.746 1.792 1.00 93.81 88 ARG A C 1
ATOM 605 O O . ARG A 1 88 ? 1.431 -9.960 0.896 1.00 93.81 88 ARG A O 1
ATOM 612 N N . SER A 1 89 ? 2.325 -11.901 1.567 1.00 91.69 89 SER A N 1
ATOM 613 C CA . SER A 1 89 ? 2.884 -12.235 0.249 1.00 91.69 89 SER A CA 1
ATOM 614 C C . SER A 1 89 ? 1.835 -12.455 -0.845 1.00 91.69 89 SER A C 1
ATOM 616 O O . SER A 1 89 ? 2.187 -12.418 -2.022 1.00 91.69 89 SER A O 1
ATOM 618 N N . ARG A 1 90 ? 0.570 -12.697 -0.474 1.00 91.75 90 ARG A N 1
ATOM 619 C CA . ARG A 1 90 ? -0.528 -12.981 -1.412 1.00 91.75 90 ARG A CA 1
ATOM 620 C C . ARG A 1 90 ? -1.534 -11.847 -1.547 1.00 91.75 90 ARG A C 1
ATOM 622 O O . ARG A 1 90 ? -2.032 -11.629 -2.640 1.00 91.75 90 ARG A O 1
ATOM 629 N N . HIS A 1 91 ? -1.847 -11.155 -0.455 1.00 94.19 91 HIS A N 1
ATOM 630 C CA . HIS A 1 91 ? -2.997 -10.250 -0.408 1.00 94.19 91 HIS A CA 1
ATOM 631 C C . HIS A 1 91 ? -2.611 -8.776 -0.268 1.00 94.19 91 HIS A C 1
ATOM 633 O O . HIS A 1 91 ? -3.460 -7.917 -0.498 1.00 94.19 91 HIS A O 1
ATOM 639 N N . ILE A 1 92 ? -1.358 -8.464 0.093 1.00 95.81 92 ILE A N 1
ATOM 640 C CA . ILE A 1 92 ? -0.929 -7.091 0.388 1.00 95.81 92 ILE A CA 1
ATOM 641 C C . ILE A 1 92 ? 0.310 -6.719 -0.431 1.00 95.81 92 ILE A C 1
ATOM 643 O O . ILE A 1 92 ? 1.411 -7.219 -0.206 1.00 95.81 92 ILE A O 1
ATOM 647 N N . GLY A 1 93 ? 0.145 -5.773 -1.348 1.00 95.38 93 GLY A N 1
ATOM 648 C CA . GLY A 1 93 ? 1.244 -5.072 -1.999 1.00 95.38 93 GLY A CA 1
ATOM 649 C C . GLY A 1 93 ? 1.655 -3.840 -1.197 1.00 95.38 93 GLY A C 1
ATOM 650 O O . GLY A 1 93 ? 0.795 -3.100 -0.725 1.00 95.38 93 GLY A O 1
ATOM 651 N N . PHE A 1 94 ? 2.959 -3.579 -1.088 1.00 93.69 94 PHE A N 1
ATOM 652 C CA . PHE A 1 94 ? 3.485 -2.362 -0.462 1.00 93.69 94 PHE A CA 1
ATOM 653 C C . PHE A 1 94 ? 4.293 -1.520 -1.444 1.00 93.69 94 PHE A C 1
ATOM 655 O O . PHE A 1 94 ? 5.166 -2.025 -2.157 1.00 93.69 94 PHE A O 1
ATOM 662 N N . VAL A 1 95 ? 4.057 -0.214 -1.391 1.00 93.38 95 VAL A N 1
ATOM 663 C CA . VAL A 1 95 ? 4.839 0.813 -2.073 1.00 93.38 95 VAL A CA 1
ATOM 664 C C . VAL A 1 95 ? 5.261 1.836 -1.027 1.00 93.38 95 VAL A C 1
ATOM 666 O O . VAL A 1 95 ? 4.420 2.373 -0.317 1.00 93.38 95 VAL A O 1
ATOM 669 N N . PHE A 1 96 ? 6.564 2.085 -0.918 1.00 87.31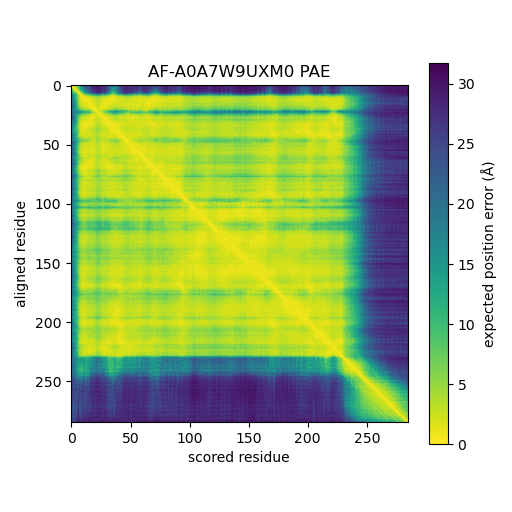 96 PHE A N 1
ATOM 670 C CA . PHE A 1 96 ? 7.141 2.990 0.077 1.00 87.31 96 PHE A CA 1
ATOM 671 C C . PHE A 1 96 ? 7.755 4.211 -0.604 1.00 87.31 96 PHE A C 1
ATOM 673 O O . PHE A 1 96 ? 8.333 4.077 -1.684 1.00 87.31 96 PHE A O 1
ATOM 680 N N . GLN A 1 97 ? 7.743 5.351 0.086 1.00 83.69 97 GLN A N 1
ATOM 681 C CA . GLN A 1 97 ? 8.347 6.615 -0.348 1.00 83.69 97 GLN A CA 1
ATOM 682 C C . GLN A 1 97 ? 9.804 6.482 -0.828 1.00 83.69 97 GLN A C 1
ATOM 684 O O . GLN A 1 97 ? 10.192 7.080 -1.825 1.00 83.69 97 GLN A O 1
ATOM 689 N N . HIS A 1 98 ? 10.620 5.669 -0.145 1.00 84.94 98 HIS A N 1
ATOM 690 C CA . HIS A 1 98 ? 12.049 5.500 -0.449 1.00 84.94 98 HIS A CA 1
ATOM 691 C C . HIS A 1 98 ? 12.350 4.377 -1.462 1.00 84.94 98 HIS A C 1
ATOM 693 O O . HIS A 1 98 ? 13.499 3.946 -1.570 1.00 84.94 98 HIS A O 1
ATOM 699 N N . PHE A 1 99 ? 11.345 3.888 -2.202 1.00 87.31 99 PHE A N 1
ATOM 700 C CA . PHE A 1 99 ? 11.380 2.807 -3.210 1.00 87.31 99 PHE A CA 1
ATOM 701 C C . PHE A 1 99 ? 11.816 1.416 -2.694 1.00 87.31 99 PHE A C 1
ATOM 703 O O . PHE A 1 99 ? 11.238 0.396 -3.076 1.00 87.31 99 PHE A O 1
ATOM 710 N N . HIS A 1 100 ? 12.833 1.352 -1.830 1.00 88.31 100 HIS A N 1
ATOM 711 C CA . HIS A 1 100 ? 13.477 0.157 -1.283 1.00 88.31 100 HIS A CA 1
ATOM 712 C C . HIS A 1 100 ? 13.892 -0.849 -2.368 1.00 88.31 100 HIS A C 1
ATOM 714 O O . HIS A 1 100 ? 13.667 -2.049 -2.227 1.00 88.31 100 HIS A O 1
ATOM 720 N N . LEU A 1 101 ? 14.446 -0.364 -3.485 1.00 93.25 101 LEU A N 1
ATOM 721 C CA . LEU A 1 101 ? 14.948 -1.214 -4.569 1.00 93.25 101 LEU A CA 1
ATOM 722 C C . LEU A 1 101 ? 16.371 -1.700 -4.260 1.00 93.25 101 LEU A C 1
ATOM 724 O O . LEU A 1 101 ? 17.219 -0.935 -3.800 1.00 93.25 101 LEU A O 1
ATOM 728 N N . ALA A 1 102 ? 16.656 -2.966 -4.555 1.00 94.56 102 ALA A N 1
ATOM 729 C CA . ALA A 1 102 ? 17.985 -3.544 -4.447 1.00 94.56 102 ALA A CA 1
ATOM 730 C C . ALA A 1 102 ? 18.899 -2.970 -5.542 1.00 94.56 102 ALA A C 1
ATOM 732 O O . ALA A 1 102 ? 18.758 -3.294 -6.722 1.00 94.56 102 ALA A O 1
ATOM 733 N N . ALA A 1 103 ? 19.868 -2.139 -5.144 1.00 92.06 103 ALA A N 1
ATOM 734 C CA . ALA A 1 103 ? 20.748 -1.402 -6.059 1.00 92.06 103 ALA A CA 1
ATOM 735 C C . ALA A 1 103 ? 21.569 -2.292 -7.015 1.00 92.06 103 ALA A C 1
ATOM 737 O O . ALA A 1 103 ? 21.899 -1.871 -8.121 1.00 92.06 103 ALA A O 1
ATOM 738 N N . GLY A 1 104 ? 21.893 -3.522 -6.600 1.00 92.00 104 GLY A N 1
ATOM 739 C CA . GLY A 1 104 ? 22.666 -4.482 -7.395 1.00 92.00 104 GLY A CA 1
ATOM 740 C C . GLY A 1 104 ? 21.845 -5.345 -8.359 1.00 92.00 104 GLY A C 1
ATOM 741 O O . GLY A 1 104 ? 22.419 -6.226 -8.997 1.00 92.00 104 GLY A O 1
ATOM 742 N N . ARG A 1 105 ? 20.525 -5.145 -8.445 1.00 94.88 105 ARG A N 1
ATOM 743 C CA . ARG A 1 105 ? 19.613 -5.925 -9.298 1.00 94.88 105 ARG A CA 1
ATOM 744 C C . ARG A 1 105 ? 18.963 -5.033 -10.346 1.00 94.88 105 ARG A C 1
ATOM 746 O O . ARG A 1 105 ? 18.801 -3.838 -10.119 1.00 94.88 105 ARG A O 1
ATOM 753 N N . ASP A 1 106 ? 18.611 -5.612 -11.486 1.00 97.56 106 ASP A N 1
ATOM 754 C CA . ASP A 1 106 ? 17.848 -4.919 -12.525 1.00 97.56 106 ASP A CA 1
ATOM 755 C C . ASP A 1 106 ? 16.371 -4.742 -12.111 1.00 97.56 106 ASP A C 1
ATOM 757 O O . ASP A 1 106 ? 15.930 -5.232 -11.062 1.00 97.56 106 ASP A O 1
ATOM 761 N N . ALA A 1 107 ? 15.602 -3.983 -12.892 1.00 97.75 107 ALA A N 1
ATOM 762 C CA . ALA A 1 107 ? 14.200 -3.703 -12.603 1.00 97.75 107 ALA A CA 1
ATOM 763 C C . ALA A 1 107 ? 13.356 -4.986 -12.581 1.00 97.75 107 ALA A C 1
ATOM 765 O O . ALA A 1 107 ? 12.527 -5.162 -11.686 1.00 97.75 107 ALA A O 1
ATOM 766 N N . ILE A 1 108 ? 13.579 -5.904 -13.526 1.00 97.56 108 ILE A N 1
ATOM 767 C CA . ILE A 1 108 ? 12.834 -7.165 -13.601 1.00 97.56 108 ILE A CA 1
ATOM 768 C C . ILE A 1 108 ? 13.100 -8.076 -12.401 1.00 97.56 108 ILE A C 1
ATOM 770 O O . ILE A 1 108 ? 12.148 -8.660 -11.884 1.00 97.56 108 ILE A O 1
ATOM 774 N N . ASP A 1 109 ? 14.333 -8.168 -11.903 1.00 96.56 109 ASP A N 1
ATOM 775 C CA . ASP A 1 109 ? 14.647 -8.949 -10.707 1.00 96.56 109 ASP A CA 1
ATOM 776 C C . ASP A 1 109 ? 14.130 -8.260 -9.438 1.00 96.56 109 ASP A C 1
ATOM 778 O O . ASP A 1 109 ? 13.573 -8.938 -8.576 1.00 96.56 109 ASP A O 1
ATOM 782 N N . ASN A 1 110 ? 14.197 -6.925 -9.352 1.00 97.00 110 ASN A N 1
ATOM 783 C CA . ASN A 1 110 ? 13.582 -6.166 -8.253 1.00 97.00 110 ASN A CA 1
ATOM 784 C C . ASN A 1 110 ? 12.072 -6.424 -8.136 1.00 97.00 110 ASN A C 1
ATOM 786 O O . ASN A 1 110 ? 11.544 -6.545 -7.030 1.00 97.00 110 ASN A O 1
ATOM 790 N N . VAL A 1 111 ? 11.370 -6.508 -9.267 1.00 97.38 111 VAL A N 1
ATOM 791 C CA . VAL A 1 111 ? 9.937 -6.827 -9.292 1.00 97.38 111 VAL A CA 1
ATOM 792 C C . VAL A 1 111 ? 9.704 -8.313 -9.018 1.00 97.38 111 VAL A C 1
ATOM 794 O O . VAL A 1 111 ? 8.829 -8.655 -8.226 1.00 97.38 111 VAL A O 1
ATOM 797 N N . ALA A 1 112 ? 10.507 -9.208 -9.600 1.00 96.19 112 ALA A N 1
ATOM 798 C CA . ALA A 1 112 ? 10.402 -10.651 -9.371 1.00 96.19 112 ALA A CA 1
ATOM 799 C C . ALA A 1 112 ? 10.615 -11.037 -7.899 1.00 96.19 112 ALA A C 1
ATOM 801 O O . ALA A 1 112 ? 10.062 -12.045 -7.446 1.00 96.19 112 ALA A O 1
ATOM 802 N N . ASP A 1 113 ? 11.379 -10.240 -7.148 1.00 93.00 113 ASP A N 1
ATOM 803 C CA . ASP A 1 113 ? 11.603 -10.442 -5.719 1.00 93.00 113 ASP A CA 1
ATOM 804 C C . ASP A 1 113 ? 10.320 -10.342 -4.882 1.00 93.00 113 ASP A C 1
ATOM 806 O O . ASP A 1 113 ? 10.210 -11.015 -3.855 1.00 93.00 113 ASP A O 1
ATOM 810 N N . GLY A 1 114 ? 9.306 -9.607 -5.359 1.00 91.38 114 GLY A N 1
ATOM 811 C CA . GLY A 1 114 ? 7.985 -9.549 -4.722 1.00 91.38 114 GLY A CA 1
ATOM 812 C C . GLY A 1 114 ? 7.302 -10.919 -4.606 1.00 91.38 114 GLY A C 1
ATOM 813 O O . GLY A 1 114 ? 6.472 -11.128 -3.729 1.00 91.38 114 GLY A O 1
ATOM 814 N N . LEU A 1 115 ? 7.703 -11.893 -5.432 1.00 92.62 115 LEU A N 1
ATOM 815 C CA . LEU A 1 115 ? 7.156 -13.252 -5.439 1.00 92.62 115 LEU A CA 1
ATOM 816 C C . LEU A 1 115 ? 8.029 -14.285 -4.705 1.00 92.62 115 LEU A C 1
ATOM 818 O O . LEU A 1 115 ? 7.701 -15.475 -4.728 1.00 92.62 115 LEU A O 1
ATOM 822 N N . LEU A 1 116 ? 9.145 -13.890 -4.074 1.00 87.38 116 LEU A N 1
ATOM 823 C CA . LEU A 1 116 ? 10.071 -14.836 -3.421 1.00 87.38 116 LEU A CA 1
ATOM 824 C C . LEU A 1 116 ? 9.380 -15.711 -2.373 1.00 87.38 116 LEU A C 1
ATOM 826 O O . LEU A 1 116 ? 9.625 -16.915 -2.317 1.00 87.38 116 LEU A O 1
ATOM 830 N N . TYR A 1 117 ? 8.485 -15.113 -1.590 1.00 82.94 117 TYR A N 1
ATOM 831 C CA . TYR A 1 117 ? 7.766 -15.778 -0.502 1.00 82.94 117 TYR A CA 1
ATOM 832 C C . TYR A 1 117 ? 6.369 -16.270 -0.909 1.00 82.94 117 TYR A C 1
ATOM 834 O O . TYR A 1 117 ? 5.623 -16.777 -0.074 1.00 82.94 117 TYR A O 1
ATOM 842 N N . ALA A 1 118 ? 6.015 -16.150 -2.192 1.00 85.56 118 ALA A N 1
ATOM 843 C CA . ALA A 1 118 ? 4.749 -16.638 -2.738 1.00 85.56 118 ALA A CA 1
ATOM 844 C C . ALA A 1 118 ? 4.828 -18.103 -3.218 1.00 85.56 118 ALA A C 1
ATOM 846 O O . ALA A 1 118 ? 3.829 -18.667 -3.658 1.00 85.56 118 ALA A O 1
ATOM 847 N N . GLY A 1 119 ? 6.009 -18.735 -3.150 1.00 83.94 119 GLY A N 1
ATOM 848 C CA . GLY A 1 119 ? 6.222 -20.114 -3.613 1.00 83.94 119 GLY A CA 1
ATOM 849 C C . GLY A 1 119 ? 6.266 -20.265 -5.140 1.00 83.94 119 GLY A C 1
ATOM 850 O O . GLY A 1 119 ? 6.189 -21.380 -5.648 1.00 83.94 119 GLY A O 1
ATOM 851 N N . VAL A 1 120 ? 6.400 -19.160 -5.882 1.00 89.38 120 VAL A N 1
ATOM 852 C CA . VAL A 1 120 ? 6.402 -19.155 -7.353 1.00 89.38 120 VAL A CA 1
ATOM 853 C C . VAL A 1 120 ? 7.789 -19.545 -7.894 1.00 89.38 120 VAL A C 1
ATOM 855 O O . VAL A 1 120 ? 8.789 -18.939 -7.483 1.00 89.38 120 VAL A O 1
ATOM 858 N N . PRO A 1 121 ? 7.901 -20.503 -8.839 1.00 91.38 121 PRO A N 1
ATOM 859 C CA . PRO A 1 121 ? 9.173 -20.888 -9.452 1.00 91.38 121 PRO A CA 1
ATOM 860 C C . PRO A 1 121 ? 9.891 -19.721 -10.142 1.00 91.38 121 PRO A C 1
ATOM 862 O O . PRO A 1 121 ? 9.273 -18.862 -10.766 1.00 91.38 121 PRO A O 1
ATOM 865 N N . ARG A 1 122 ? 11.232 -19.714 -10.108 1.00 87.94 122 ARG A N 1
ATOM 866 C CA . ARG A 1 122 ? 12.061 -18.596 -10.612 1.00 87.94 122 ARG A CA 1
ATOM 867 C C . ARG A 1 122 ? 11.713 -18.150 -12.039 1.00 87.94 122 ARG A C 1
ATOM 869 O O . ARG A 1 122 ? 11.633 -16.950 -12.288 1.00 87.94 122 ARG A O 1
ATOM 876 N N . LYS A 1 123 ? 11.529 -19.097 -12.967 1.00 89.69 123 LYS A N 1
ATOM 877 C CA . LYS A 1 123 ? 11.216 -18.798 -14.377 1.00 89.69 123 LYS A CA 1
ATOM 878 C C . LYS A 1 123 ? 9.892 -18.041 -14.507 1.00 89.69 123 LYS A C 1
ATOM 880 O O . LYS A 1 123 ? 9.800 -17.088 -15.272 1.00 89.69 123 LYS A O 1
ATOM 885 N N . GLU A 1 124 ? 8.900 -18.443 -13.725 1.00 94.88 124 GLU A N 1
ATOM 886 C CA . GLU A 1 124 ? 7.583 -17.819 -13.712 1.00 94.88 124 GLU A CA 1
ATOM 887 C C . GLU A 1 124 ? 7.619 -16.433 -13.056 1.00 94.88 124 GLU A C 1
ATOM 889 O O . GLU A 1 124 ? 6.998 -15.505 -13.571 1.00 94.88 124 GLU A O 1
ATOM 894 N N . ARG A 1 125 ? 8.429 -16.240 -12.002 1.00 95.38 125 ARG A N 1
ATOM 895 C CA . ARG A 1 125 ? 8.581 -14.922 -11.361 1.00 95.38 125 ARG A CA 1
ATOM 896 C C . ARG A 1 125 ? 9.045 -13.842 -12.335 1.00 95.38 125 ARG A C 1
ATOM 898 O O . ARG A 1 125 ? 8.436 -12.781 -12.373 1.00 95.38 125 ARG A O 1
ATOM 905 N N . ARG A 1 126 ? 10.076 -14.106 -13.154 1.00 95.19 126 ARG A N 1
ATOM 906 C CA . ARG A 1 126 ? 10.543 -13.124 -14.158 1.00 95.19 126 ARG A CA 1
ATOM 907 C C . ARG A 1 126 ? 9.494 -12.855 -15.239 1.00 95.19 126 ARG A C 1
ATOM 909 O O . ARG A 1 126 ? 9.377 -11.719 -15.683 1.00 95.19 126 ARG A O 1
ATOM 916 N N . ALA A 1 127 ? 8.724 -13.862 -15.654 1.00 96.50 127 ALA A N 1
ATOM 917 C CA . ALA A 1 127 ? 7.649 -13.663 -16.628 1.00 96.50 127 ALA A CA 1
ATOM 918 C C . ALA A 1 127 ? 6.541 -12.750 -16.070 1.00 96.50 127 ALA A C 1
ATOM 920 O O . ALA A 1 127 ? 6.168 -11.776 -16.720 1.00 96.50 127 ALA A O 1
ATOM 921 N N . ARG A 1 128 ? 6.086 -13.002 -14.835 1.00 97.38 128 ARG A N 1
ATOM 922 C CA . ARG A 1 128 ? 5.110 -12.143 -14.144 1.00 97.38 128 ARG A CA 1
ATOM 923 C C . ARG A 1 128 ? 5.663 -10.739 -13.882 1.00 97.38 128 ARG A C 1
ATOM 925 O O . ARG A 1 128 ? 4.962 -9.756 -14.090 1.00 97.38 128 ARG A O 1
ATOM 932 N N . ALA A 1 129 ? 6.936 -10.632 -13.502 1.00 97.62 129 ALA A N 1
ATOM 933 C CA . ALA A 1 129 ? 7.602 -9.351 -13.286 1.00 97.62 129 ALA A CA 1
ATOM 934 C C . ALA A 1 129 ? 7.679 -8.497 -14.557 1.00 97.62 129 ALA A C 1
ATOM 936 O O . ALA A 1 129 ? 7.431 -7.296 -14.501 1.00 97.62 129 ALA A O 1
ATOM 937 N N . ARG A 1 130 ? 7.966 -9.113 -15.711 1.00 97.69 130 ARG A N 1
ATOM 938 C CA . ARG A 1 130 ? 7.908 -8.438 -17.014 1.00 97.69 130 ARG A CA 1
ATOM 939 C C . ARG A 1 130 ? 6.512 -7.879 -17.285 1.00 97.69 130 ARG A C 1
ATOM 941 O O . ARG A 1 130 ? 6.403 -6.696 -17.583 1.00 97.69 130 ARG A O 1
ATOM 948 N N . ALA A 1 131 ? 5.468 -8.692 -17.123 1.00 97.12 131 ALA A N 1
ATOM 949 C CA . ALA A 1 131 ? 4.090 -8.245 -17.328 1.00 97.12 131 ALA A CA 1
ATOM 950 C C . ALA A 1 131 ? 3.705 -7.099 -16.369 1.00 97.12 131 ALA A C 1
ATOM 952 O O . ALA A 1 131 ? 3.079 -6.124 -16.778 1.00 97.12 131 ALA A O 1
ATOM 953 N N . ALA A 1 132 ? 4.132 -7.166 -15.103 1.00 97.00 132 ALA A N 1
ATOM 954 C CA . ALA A 1 132 ? 3.928 -6.085 -14.138 1.00 97.00 132 ALA A CA 1
ATOM 955 C C . ALA A 1 132 ? 4.669 -4.795 -14.539 1.00 97.00 132 ALA A C 1
ATOM 957 O O . ALA A 1 132 ? 4.101 -3.710 -14.438 1.00 97.00 132 ALA A O 1
ATOM 958 N N . LEU A 1 133 ? 5.903 -4.899 -15.045 1.00 98.12 133 LEU A N 1
ATOM 959 C CA . LEU A 1 133 ? 6.666 -3.753 -15.554 1.00 98.12 133 LEU A CA 1
ATOM 960 C C . LEU A 1 133 ? 6.036 -3.141 -16.810 1.00 98.12 133 LEU A C 1
ATOM 962 O O . LEU A 1 133 ? 6.020 -1.922 -16.958 1.00 98.12 133 LEU A O 1
ATOM 966 N N . GLU A 1 134 ? 5.477 -3.957 -17.698 1.00 96.56 134 GLU A N 1
ATOM 967 C CA . GLU A 1 134 ? 4.732 -3.485 -18.868 1.00 96.56 134 GLU A CA 1
ATOM 968 C C . GLU A 1 134 ? 3.464 -2.722 -18.459 1.00 96.56 134 GLU A C 1
ATOM 970 O O . GLU A 1 134 ? 3.230 -1.628 -18.973 1.00 96.56 134 GLU A O 1
ATOM 975 N N . ARG A 1 135 ? 2.713 -3.222 -17.464 1.00 94.06 135 ARG A N 1
ATOM 976 C CA . ARG A 1 135 ? 1.530 -2.539 -16.902 1.00 94.06 135 ARG A CA 1
ATOM 977 C C . ARG A 1 135 ? 1.844 -1.155 -16.333 1.00 94.06 135 ARG A C 1
ATOM 979 O O . ARG A 1 135 ? 0.998 -0.275 -16.397 1.00 94.06 135 ARG A O 1
ATOM 986 N N . VAL A 1 136 ? 3.056 -0.942 -15.820 1.00 95.44 136 VAL A N 1
ATOM 987 C CA . VAL A 1 136 ? 3.520 0.370 -15.327 1.00 95.44 136 VAL A CA 1
ATOM 988 C C . VAL A 1 136 ? 4.346 1.144 -16.365 1.00 95.44 136 VAL A C 1
ATOM 990 O O . VAL A 1 136 ? 5.112 2.043 -16.013 1.00 95.44 136 VAL A O 1
ATOM 993 N N . ARG A 1 137 ? 4.220 0.801 -17.655 1.00 95.62 137 ARG A N 1
ATOM 994 C CA . ARG A 1 137 ? 4.873 1.486 -18.788 1.00 95.62 137 ARG A CA 1
ATOM 995 C C . ARG A 1 137 ? 6.414 1.459 -18.736 1.00 95.62 137 ARG A C 1
ATOM 997 O O . ARG A 1 137 ? 7.079 2.365 -19.233 1.00 95.62 137 ARG A O 1
ATOM 1004 N N . LEU A 1 138 ? 7.002 0.400 -18.171 1.00 96.94 138 LEU A N 1
ATOM 1005 C CA . LEU A 1 138 ? 8.455 0.186 -18.037 1.00 96.94 138 LEU A CA 1
ATOM 1006 C C . LEU A 1 138 ? 8.989 -1.037 -18.804 1.00 96.94 138 LEU A C 1
ATOM 1008 O O . LEU A 1 138 ? 10.110 -1.483 -18.561 1.00 96.94 138 LEU A O 1
ATOM 1012 N N . GLY A 1 139 ? 8.245 -1.551 -19.787 1.00 95.81 139 GLY A N 1
ATOM 1013 C CA . GLY A 1 139 ? 8.688 -2.683 -20.619 1.00 95.81 139 GLY A CA 1
ATOM 1014 C C . GLY A 1 139 ? 10.007 -2.450 -21.381 1.00 95.81 139 GLY A C 1
ATOM 1015 O O . GLY A 1 139 ? 10.682 -3.404 -21.749 1.00 95.81 139 GLY A O 1
ATOM 1016 N N . HIS A 1 140 ? 10.417 -1.194 -21.574 1.00 96.38 140 HIS A N 1
ATOM 1017 C CA . HIS A 1 140 ? 11.681 -0.816 -22.221 1.00 96.38 140 HIS A CA 1
ATOM 1018 C C . HIS A 1 140 ? 12.864 -0.665 -21.240 1.00 96.38 140 HIS A C 1
ATOM 1020 O O . HIS A 1 140 ? 13.991 -0.429 -21.668 1.00 96.38 140 HIS A O 1
ATOM 1026 N N . ARG A 1 141 ? 12.629 -0.795 -19.925 1.00 97.25 141 ARG A N 1
ATOM 1027 C CA . ARG A 1 141 ? 13.629 -0.586 -18.858 1.00 97.25 141 ARG A CA 1
ATOM 1028 C C . ARG A 1 141 ? 13.929 -1.841 -18.035 1.00 97.25 141 ARG A C 1
ATOM 1030 O O . ARG A 1 141 ? 14.514 -1.742 -16.964 1.00 97.25 141 ARG A O 1
ATOM 1037 N N . LEU A 1 142 ? 13.539 -3.020 -18.511 1.00 97.38 142 LEU A N 1
ATOM 1038 C CA . LEU A 1 142 ? 13.569 -4.263 -17.726 1.00 97.38 142 LEU A CA 1
ATOM 1039 C C . LEU A 1 142 ? 14.941 -4.579 -17.121 1.00 97.38 142 LEU A C 1
ATOM 1041 O O . LEU A 1 142 ? 15.016 -4.955 -15.954 1.00 97.38 142 LEU A O 1
ATOM 1045 N N . ASP A 1 143 ? 16.004 -4.392 -17.902 1.00 97.25 143 ASP A N 1
ATOM 1046 C CA . ASP A 1 143 ? 17.372 -4.749 -17.513 1.00 97.25 143 ASP A CA 1
ATOM 1047 C C . ASP A 1 143 ? 18.146 -3.568 -16.887 1.00 97.25 143 ASP A C 1
ATOM 1049 O O . ASP A 1 143 ? 19.333 -3.691 -16.591 1.00 97.25 143 ASP A O 1
ATOM 1053 N N . HIS A 1 144 ? 17.486 -2.421 -16.668 1.00 98.12 144 HIS A N 1
ATOM 1054 C CA . HIS A 1 144 ? 18.111 -1.257 -16.036 1.00 98.12 144 HIS A CA 1
ATOM 1055 C C . HIS A 1 144 ? 18.169 -1.430 -14.520 1.00 98.12 144 HIS A C 1
ATOM 1057 O O . HIS A 1 144 ? 17.214 -1.881 -13.882 1.00 98.12 144 HIS A O 1
ATOM 1063 N N . ARG A 1 145 ? 19.283 -1.023 -13.922 1.00 97.62 145 ARG A N 1
ATOM 1064 C CA . ARG A 1 145 ? 19.485 -0.978 -12.472 1.00 97.62 145 ARG A CA 1
ATOM 1065 C C . ARG A 1 145 ? 18.883 0.299 -11.886 1.00 97.62 145 ARG A C 1
ATOM 1067 O O . ARG A 1 145 ? 18.815 1.310 -12.579 1.00 97.62 145 ARG A O 1
ATOM 1074 N N . PRO A 1 146 ? 18.539 0.332 -10.585 1.00 96.12 146 PRO A N 1
ATOM 1075 C CA . PRO A 1 146 ? 18.003 1.530 -9.944 1.00 96.12 146 PRO A CA 1
ATOM 1076 C C . PRO A 1 146 ? 18.839 2.795 -10.173 1.00 96.12 146 PRO A C 1
ATOM 1078 O O . PRO A 1 146 ? 18.273 3.866 -10.337 1.00 96.12 146 PRO A O 1
ATOM 1081 N N . ALA A 1 147 ? 20.169 2.705 -10.228 1.00 95.88 147 ALA A N 1
ATOM 1082 C CA . ALA A 1 147 ? 21.026 3.867 -10.488 1.00 95.88 147 ALA A CA 1
ATOM 1083 C C . ALA A 1 147 ? 20.827 4.497 -11.885 1.00 95.88 147 ALA A C 1
ATOM 1085 O O . ALA A 1 147 ? 21.171 5.657 -12.078 1.00 95.88 147 ALA A O 1
ATOM 1086 N N . GLU A 1 148 ? 20.254 3.755 -12.831 1.00 96.25 148 GLU A N 1
ATOM 1087 C CA . GLU A 1 148 ? 20.032 4.149 -14.229 1.00 96.25 148 GLU A CA 1
ATOM 1088 C C . GLU A 1 148 ? 18.596 4.648 -14.476 1.00 96.25 148 GLU A C 1
ATOM 1090 O O . GLU A 1 148 ? 18.237 4.965 -15.608 1.00 96.25 148 GLU A O 1
ATOM 1095 N N . LEU A 1 149 ? 17.769 4.691 -13.426 1.00 95.69 149 LEU A N 1
ATOM 1096 C CA . LEU A 1 149 ? 16.358 5.064 -13.480 1.00 95.69 149 LEU A CA 1
ATOM 1097 C C . LEU A 1 149 ? 16.117 6.428 -12.821 1.00 95.69 149 LEU A C 1
ATOM 1099 O O . LEU A 1 149 ? 16.687 6.746 -11.767 1.00 95.69 149 LEU A O 1
ATOM 1103 N N . SER A 1 150 ? 15.210 7.212 -13.401 1.00 94.56 150 SER A N 1
ATOM 1104 C CA . SER A 1 150 ? 14.689 8.435 -12.785 1.00 94.56 150 SER A CA 1
ATOM 1105 C C . SER A 1 150 ? 13.899 8.130 -11.503 1.00 94.56 150 SER A C 1
ATOM 1107 O O . SER A 1 150 ? 13.540 6.982 -11.232 1.00 94.56 150 SER A O 1
ATOM 1109 N N . GLY A 1 151 ? 13.603 9.153 -10.693 1.00 93.12 151 GLY A N 1
ATOM 1110 C CA . GLY A 1 151 ? 12.768 8.991 -9.494 1.00 93.12 151 GLY A CA 1
ATOM 1111 C C . GLY A 1 151 ? 11.401 8.379 -9.817 1.00 93.12 151 GLY A C 1
ATOM 1112 O O . GLY A 1 151 ? 11.013 7.378 -9.216 1.00 93.12 151 GLY A O 1
ATOM 1113 N N . GLY A 1 152 ? 10.712 8.911 -10.832 1.00 93.75 152 GLY A N 1
ATOM 1114 C CA . GLY A 1 152 ? 9.416 8.389 -11.269 1.00 93.75 152 GLY A CA 1
ATOM 1115 C C . GLY A 1 152 ? 9.502 6.967 -11.833 1.00 93.75 152 GLY A C 1
ATOM 1116 O O . GLY A 1 152 ? 8.627 6.144 -11.571 1.00 93.75 152 GLY A O 1
ATOM 1117 N N . GLU A 1 153 ? 10.575 6.630 -12.558 1.00 96.25 153 GLU A N 1
ATOM 1118 C CA . GLU A 1 153 ? 10.809 5.257 -13.024 1.00 96.25 153 GLU A CA 1
ATOM 1119 C C . GLU A 1 153 ? 11.041 4.297 -11.842 1.00 96.25 153 GLU A C 1
ATOM 1121 O O . GLU A 1 153 ? 10.413 3.241 -11.794 1.00 96.25 153 GLU A O 1
ATOM 1126 N N . LYS A 1 154 ? 11.854 4.672 -10.843 1.00 96.31 154 LYS A N 1
ATOM 1127 C CA . LYS A 1 154 ? 12.045 3.881 -9.608 1.00 96.31 154 LYS A CA 1
ATOM 1128 C C . LYS A 1 154 ? 10.730 3.655 -8.871 1.00 96.31 154 LYS A C 1
ATOM 1130 O O . LYS A 1 154 ? 10.466 2.535 -8.432 1.00 96.31 154 LYS A O 1
ATOM 1135 N N . GLN A 1 155 ? 9.891 4.685 -8.778 1.00 96.19 155 GLN A N 1
ATOM 1136 C CA . GLN A 1 155 ? 8.582 4.567 -8.148 1.00 96.19 155 GLN A CA 1
ATOM 1137 C C . GLN A 1 155 ? 7.687 3.578 -8.895 1.00 96.19 155 GLN A C 1
ATOM 1139 O O . GLN A 1 155 ? 7.076 2.708 -8.279 1.00 96.19 155 GLN A O 1
ATOM 1144 N N . ARG A 1 156 ? 7.654 3.642 -10.229 1.00 96.44 156 ARG A N 1
ATOM 1145 C CA . ARG A 1 156 ? 6.895 2.682 -11.041 1.00 96.44 156 ARG A CA 1
ATOM 1146 C C . ARG A 1 156 ? 7.431 1.252 -10.906 1.00 96.44 156 ARG A C 1
ATOM 1148 O O . ARG A 1 156 ? 6.626 0.330 -10.829 1.00 96.44 156 ARG A O 1
ATOM 1155 N N . VAL A 1 157 ? 8.748 1.047 -10.775 1.00 97.56 157 VAL A N 1
ATOM 1156 C CA . VAL A 1 157 ? 9.317 -0.274 -10.421 1.00 97.56 157 VAL A CA 1
ATOM 1157 C C . VAL A 1 157 ? 8.817 -0.737 -9.046 1.00 97.56 157 VAL A C 1
ATOM 1159 O O . VAL A 1 157 ? 8.414 -1.891 -8.902 1.00 97.56 157 VAL A O 1
ATOM 1162 N N . ALA A 1 158 ? 8.791 0.142 -8.041 1.00 96.69 158 ALA A N 1
ATOM 1163 C CA . ALA A 1 158 ? 8.270 -0.191 -6.713 1.00 96.69 158 ALA A CA 1
ATOM 1164 C C . ALA A 1 158 ? 6.771 -0.549 -6.747 1.00 96.69 158 ALA A C 1
ATOM 1166 O O . ALA A 1 158 ? 6.367 -1.521 -6.108 1.00 96.69 158 ALA A O 1
ATOM 1167 N N . ILE A 1 159 ? 5.970 0.167 -7.545 1.00 96.88 159 ILE A N 1
ATOM 1168 C CA . ILE A 1 159 ? 4.551 -0.138 -7.791 1.00 96.88 159 ILE A CA 1
ATOM 1169 C C . ILE A 1 159 ? 4.400 -1.502 -8.476 1.00 96.88 159 ILE A C 1
ATOM 1171 O O . ILE A 1 159 ? 3.645 -2.344 -7.994 1.00 96.88 159 ILE A O 1
ATOM 1175 N N . ALA A 1 160 ? 5.162 -1.774 -9.541 1.00 97.19 160 ALA A N 1
ATOM 1176 C CA . ALA A 1 160 ? 5.148 -3.076 -10.210 1.00 97.19 160 ALA A CA 1
ATOM 1177 C C . ALA A 1 160 ? 5.504 -4.219 -9.249 1.00 97.19 160 ALA A C 1
ATOM 1179 O O . ALA A 1 160 ? 4.849 -5.260 -9.269 1.00 97.19 160 ALA A O 1
ATOM 1180 N N . ARG A 1 161 ? 6.491 -4.021 -8.365 1.00 96.75 161 ARG A N 1
ATOM 1181 C CA . ARG A 1 161 ? 6.849 -4.989 -7.317 1.00 96.75 161 ARG A CA 1
ATOM 1182 C C . ARG A 1 161 ? 5.707 -5.215 -6.326 1.00 96.75 161 ARG A C 1
ATOM 1184 O O . ARG A 1 161 ? 5.501 -6.349 -5.916 1.00 96.75 161 ARG A O 1
ATOM 1191 N N . GLY A 1 162 ? 4.972 -4.173 -5.942 1.00 95.25 162 GLY A N 1
ATOM 1192 C CA . GLY A 1 162 ? 3.790 -4.311 -5.087 1.00 95.25 162 GLY A CA 1
ATOM 1193 C C . GLY A 1 162 ? 2.651 -5.082 -5.763 1.00 95.25 162 GLY A C 1
ATOM 1194 O O . GLY A 1 162 ? 1.916 -5.793 -5.092 1.00 95.25 162 GLY A O 1
ATOM 1195 N N . LEU A 1 163 ? 2.533 -4.988 -7.090 1.00 95.00 163 LEU A N 1
ATOM 1196 C CA . LEU A 1 163 ? 1.423 -5.553 -7.867 1.00 95.00 163 LEU A CA 1
ATOM 1197 C C . LEU A 1 163 ? 1.689 -6.931 -8.469 1.00 95.00 163 LEU A C 1
ATOM 1199 O O . LEU A 1 163 ? 0.751 -7.583 -8.916 1.00 95.00 163 LEU A O 1
ATOM 1203 N N . VAL A 1 164 ? 2.945 -7.376 -8.529 1.00 96.06 164 VAL A N 1
ATOM 1204 C CA . VAL A 1 164 ? 3.338 -8.615 -9.224 1.00 96.06 164 VAL A CA 1
ATOM 1205 C C . VAL A 1 164 ? 2.638 -9.868 -8.675 1.00 96.06 164 VAL A C 1
ATOM 1207 O O . VAL A 1 164 ? 2.479 -10.856 -9.393 1.00 96.06 164 VAL A O 1
ATOM 1210 N N . GLY A 1 165 ? 2.238 -9.832 -7.401 1.00 93.06 165 GLY A N 1
ATOM 1211 C CA . GLY A 1 165 ? 1.474 -10.884 -6.730 1.00 93.06 165 GLY A CA 1
ATOM 1212 C C . GLY A 1 165 ? -0.030 -10.830 -6.978 1.00 93.06 165 GLY A C 1
ATOM 1213 O O . GLY A 1 165 ? -0.722 -11.708 -6.482 1.00 93.06 165 GLY A O 1
ATOM 1214 N N . GLU A 1 166 ? -0.510 -9.832 -7.727 1.00 93.12 166 GLU A N 1
ATOM 1215 C CA . GLU A 1 166 ? -1.933 -9.529 -7.921 1.00 93.12 166 GLU A CA 1
ATOM 1216 C C . GLU A 1 166 ? -2.679 -9.417 -6.577 1.00 93.12 166 GLU A C 1
ATOM 1218 O O . GLU A 1 166 ? -3.643 -10.144 -6.345 1.00 93.12 166 GLU A O 1
ATOM 1223 N N . PRO A 1 167 ? -2.210 -8.547 -5.657 1.00 94.81 167 PRO A N 1
ATOM 1224 C CA . PRO A 1 167 ? -2.774 -8.466 -4.316 1.00 94.81 167 PRO A CA 1
ATOM 1225 C C . PRO A 1 167 ? -4.192 -7.883 -4.332 1.00 94.81 167 PRO A C 1
ATOM 1227 O O . PRO A 1 167 ? -4.516 -7.027 -5.157 1.00 94.81 167 PRO A O 1
ATOM 1230 N N . ASP A 1 168 ? -4.997 -8.259 -3.337 1.00 94.19 168 ASP A N 1
ATOM 1231 C 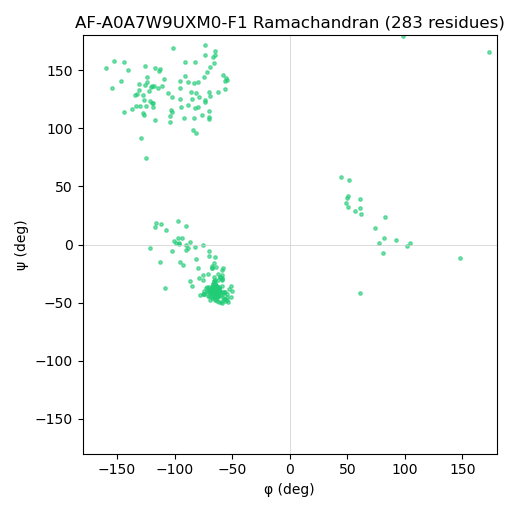CA . ASP A 1 168 ? -6.314 -7.649 -3.111 1.00 94.19 168 ASP A CA 1
ATOM 1232 C C . ASP A 1 168 ? -6.207 -6.172 -2.704 1.00 94.19 168 ASP A C 1
ATOM 1234 O O . ASP A 1 168 ? -7.130 -5.392 -2.955 1.00 94.19 168 ASP A O 1
ATOM 1238 N N . LEU A 1 169 ? -5.091 -5.798 -2.063 1.00 96.44 169 LEU A N 1
ATOM 1239 C CA . LEU A 1 169 ? -4.818 -4.466 -1.534 1.00 96.44 169 LEU A CA 1
ATOM 1240 C C . LEU A 1 169 ? -3.408 -3.988 -1.884 1.00 96.44 169 LEU A C 1
ATOM 1242 O O . LEU A 1 169 ? -2.422 -4.641 -1.546 1.00 96.44 169 LEU A O 1
ATOM 1246 N N . LEU A 1 170 ? -3.305 -2.789 -2.453 1.00 97.00 170 LEU A N 1
ATOM 1247 C CA . LEU A 1 170 ? -2.057 -2.039 -2.568 1.00 97.00 170 LEU A CA 1
ATOM 1248 C C . LEU A 1 170 ? -2.026 -0.914 -1.522 1.00 97.00 170 LEU A C 1
ATOM 1250 O O . LEU A 1 170 ? -2.828 0.019 -1.573 1.00 97.00 170 LEU A O 1
ATOM 1254 N N . LEU A 1 171 ? -1.081 -0.988 -0.589 1.00 96.50 171 LEU A N 1
ATOM 1255 C CA . LEU A 1 171 ? -0.775 0.073 0.369 1.00 96.50 171 LEU A CA 1
ATOM 1256 C C . LEU A 1 171 ? 0.361 0.937 -0.184 1.00 96.50 171 LEU A C 1
ATOM 1258 O O . LEU A 1 171 ? 1.468 0.441 -0.401 1.00 96.50 171 LEU A O 1
ATOM 1262 N N . ALA A 1 172 ? 0.096 2.221 -0.404 1.00 94.62 172 ALA A N 1
ATOM 1263 C CA . ALA A 1 172 ? 1.063 3.167 -0.946 1.00 94.62 172 ALA A CA 1
ATOM 1264 C C . ALA A 1 172 ? 1.361 4.281 0.064 1.00 94.62 172 ALA A C 1
ATOM 1266 O O . ALA A 1 172 ? 0.525 5.151 0.285 1.00 94.62 172 ALA A O 1
ATOM 1267 N N . ASP A 1 173 ? 2.550 4.251 0.667 1.00 92.50 173 ASP A N 1
ATOM 1268 C CA . ASP A 1 173 ? 3.019 5.244 1.637 1.00 92.50 173 ASP A CA 1
ATOM 1269 C C . ASP A 1 173 ? 3.800 6.361 0.941 1.00 92.50 173 ASP A C 1
ATOM 1271 O O . ASP A 1 173 ? 4.900 6.130 0.434 1.00 92.50 173 ASP A O 1
ATOM 1275 N N . GLU A 1 174 ? 3.196 7.547 0.878 1.00 91.00 174 GLU A N 1
ATOM 1276 C CA . GLU A 1 174 ? 3.700 8.747 0.199 1.00 91.00 174 GLU A CA 1
ATOM 1277 C C . GLU A 1 174 ? 4.267 8.459 -1.205 1.00 91.00 174 GLU A C 1
ATOM 1279 O O . GLU A 1 174 ? 5.436 8.750 -1.485 1.00 91.00 174 GLU A O 1
ATOM 1284 N N . PRO A 1 175 ? 3.460 7.891 -2.128 1.00 88.44 175 PRO A N 1
ATOM 1285 C CA . PRO A 1 175 ? 3.960 7.361 -3.397 1.00 88.44 175 PRO A CA 1
ATOM 1286 C C . PRO A 1 175 ? 4.548 8.412 -4.346 1.00 88.44 175 PRO A C 1
ATOM 1288 O O . PRO A 1 175 ? 5.158 8.060 -5.351 1.00 88.44 175 PRO A O 1
ATOM 1291 N N . THR A 1 176 ? 4.364 9.693 -4.062 1.00 90.81 176 THR A N 1
ATOM 1292 C CA . THR A 1 176 ? 4.870 10.811 -4.864 1.00 90.81 176 THR A CA 1
ATOM 1293 C C . THR A 1 176 ? 5.786 11.738 -4.066 1.00 90.81 176 THR A C 1
ATOM 1295 O O . THR A 1 176 ? 6.352 12.656 -4.646 1.00 90.81 176 THR A O 1
ATOM 1298 N N . GLY A 1 177 ? 5.991 11.498 -2.762 1.00 85.50 177 GLY A N 1
ATOM 1299 C CA . GLY A 1 177 ? 6.678 12.443 -1.869 1.00 85.50 177 GLY A CA 1
ATOM 1300 C C . GLY A 1 177 ? 8.159 12.677 -2.195 1.00 85.50 177 GLY A C 1
ATOM 1301 O O . GLY A 1 177 ? 8.747 13.645 -1.728 1.00 85.50 177 GLY A O 1
ATOM 1302 N N . ALA A 1 178 ? 8.770 11.801 -2.997 1.00 83.81 178 ALA A N 1
ATOM 1303 C CA . ALA A 1 178 ? 10.153 11.918 -3.464 1.00 83.81 178 ALA A CA 1
ATOM 1304 C C . ALA A 1 178 ? 10.265 12.300 -4.956 1.00 83.81 178 ALA A C 1
ATOM 1306 O O . ALA A 1 178 ? 11.337 12.150 -5.547 1.00 83.81 178 ALA A O 1
ATOM 1307 N N . LEU A 1 179 ? 9.164 12.721 -5.588 1.00 89.81 179 LEU A N 1
ATOM 1308 C CA . LEU A 1 179 ? 9.077 12.972 -7.027 1.00 89.81 179 LEU A CA 1
ATOM 1309 C C . LEU A 1 179 ? 8.874 14.458 -7.335 1.00 89.81 179 LEU A C 1
ATOM 1311 O O . LEU A 1 179 ? 8.266 15.191 -6.562 1.00 89.81 179 LEU A O 1
ATOM 1315 N N . ASP A 1 180 ? 9.358 14.889 -8.501 1.00 90.88 180 ASP A N 1
ATOM 1316 C CA . ASP A 1 180 ? 8.924 16.151 -9.100 1.00 90.88 180 ASP A CA 1
ATOM 1317 C C . ASP A 1 180 ? 7.444 16.076 -9.523 1.00 90.88 180 ASP A C 1
ATOM 1319 O O . ASP A 1 180 ? 6.894 14.986 -9.696 1.00 90.88 180 ASP A O 1
ATOM 1323 N N . THR A 1 181 ? 6.805 17.232 -9.716 1.00 89.94 181 THR A N 1
ATOM 1324 C CA . THR A 1 181 ? 5.370 17.335 -10.031 1.00 89.94 181 THR A CA 1
ATOM 1325 C C . THR A 1 181 ? 4.967 16.507 -11.253 1.00 89.94 181 THR A C 1
ATOM 1327 O O . THR A 1 181 ? 4.003 15.750 -11.176 1.00 89.94 181 THR A O 1
ATOM 1330 N N . ALA A 1 182 ? 5.734 16.567 -12.347 1.00 90.88 182 ALA A N 1
ATOM 1331 C CA . ALA A 1 182 ? 5.409 15.836 -13.573 1.00 90.88 182 ALA A CA 1
ATOM 1332 C C . ALA A 1 182 ? 5.517 14.316 -13.370 1.00 90.88 182 ALA A C 1
ATOM 1334 O O . ALA A 1 182 ? 4.644 13.553 -13.785 1.00 90.88 182 ALA A O 1
ATOM 1335 N N . SER A 1 183 ? 6.564 13.855 -12.680 1.00 91.06 183 SER A N 1
ATOM 1336 C CA . SER A 1 183 ? 6.695 12.447 -12.294 1.00 91.06 183 SER A CA 1
ATOM 1337 C C . SER A 1 183 ? 5.574 11.998 -11.347 1.00 91.06 183 SER A C 1
ATOM 1339 O O . SER A 1 183 ? 5.090 10.870 -11.470 1.00 91.06 183 SER A O 1
ATOM 1341 N N . GLY A 1 184 ? 5.163 12.861 -10.415 1.00 92.31 184 GLY A N 1
ATOM 1342 C CA . GLY A 1 184 ? 4.068 12.617 -9.477 1.00 92.31 184 GLY A CA 1
ATOM 1343 C C . GLY A 1 184 ? 2.723 12.437 -10.179 1.00 92.31 184 GLY A C 1
ATOM 1344 O O . GLY A 1 184 ? 2.025 11.461 -9.906 1.00 92.31 184 GLY A O 1
ATOM 1345 N N . GLU A 1 185 ? 2.396 13.306 -11.138 1.00 92.94 185 GLU A N 1
ATOM 1346 C CA . GLU A 1 185 ? 1.178 13.211 -11.955 1.00 92.94 185 GLU A CA 1
ATOM 1347 C C . GLU A 1 185 ? 1.100 11.884 -12.716 1.00 92.94 185 GLU A C 1
ATOM 1349 O O . GLU A 1 185 ? 0.081 11.197 -12.655 1.00 92.94 185 GLU A O 1
ATOM 1354 N N . VAL A 1 186 ? 2.200 11.461 -13.351 1.00 93.62 186 VAL A N 1
ATOM 1355 C CA . VAL A 1 186 ? 2.268 10.169 -14.060 1.00 93.62 186 VAL A CA 1
ATOM 1356 C C . VAL A 1 186 ? 2.041 8.989 -13.110 1.00 93.62 186 VAL A C 1
ATOM 1358 O O . VAL A 1 186 ? 1.423 7.991 -13.482 1.00 93.62 186 VAL A O 1
ATOM 1361 N N . VAL A 1 187 ? 2.549 9.068 -11.877 1.00 94.81 187 VAL A N 1
ATOM 1362 C CA . VAL A 1 187 ? 2.324 8.026 -10.865 1.00 94.81 187 VAL A CA 1
ATOM 1363 C C . VAL A 1 187 ? 0.868 8.009 -10.404 1.00 94.81 187 VAL A C 1
ATOM 1365 O O . VAL A 1 187 ? 0.298 6.927 -10.272 1.00 94.81 187 VAL A O 1
ATOM 1368 N N . MET A 1 188 ? 0.244 9.169 -10.201 1.00 95.06 188 MET A N 1
ATOM 1369 C CA . MET A 1 188 ? -1.171 9.243 -9.829 1.00 95.06 188 MET A CA 1
ATOM 1370 C C . MET A 1 188 ? -2.085 8.731 -10.946 1.00 95.06 188 MET A C 1
ATOM 1372 O O . MET A 1 188 ? -2.983 7.939 -10.665 1.00 95.06 188 MET A O 1
ATOM 1376 N N . GLU A 1 189 ? -1.822 9.099 -12.205 1.00 95.44 189 GLU A N 1
ATOM 1377 C CA . GLU A 1 189 ? -2.531 8.563 -13.377 1.00 95.44 189 GLU A CA 1
ATOM 1378 C C . GLU A 1 189 ? -2.465 7.029 -13.394 1.00 95.44 189 GLU A C 1
ATOM 1380 O O . GLU A 1 189 ? -3.491 6.355 -13.493 1.00 95.44 189 GLU A O 1
ATOM 1385 N N . LEU A 1 190 ? -1.271 6.468 -13.187 1.00 95.44 190 LEU A N 1
ATOM 1386 C CA . LEU A 1 190 ? -1.080 5.023 -13.111 1.00 95.44 190 LEU A CA 1
ATOM 1387 C C . LEU A 1 190 ? -1.905 4.381 -11.981 1.00 95.44 190 LEU A C 1
ATOM 1389 O O . LEU A 1 190 ? -2.504 3.328 -12.190 1.00 95.44 190 LEU A O 1
ATOM 1393 N N . LEU A 1 191 ? -1.958 4.981 -10.787 1.00 95.69 191 LEU A N 1
ATOM 1394 C CA . LEU A 1 191 ? -2.768 4.448 -9.684 1.00 95.69 191 LEU A CA 1
ATOM 1395 C C . LEU A 1 191 ? -4.267 4.463 -10.021 1.00 95.69 191 LEU A C 1
ATOM 1397 O O . LEU A 1 191 ? -4.962 3.489 -9.728 1.00 95.69 191 LEU A O 1
ATOM 1401 N N . HIS A 1 192 ? -4.756 5.511 -10.689 1.00 95.75 192 HIS A N 1
ATOM 1402 C CA . HIS A 1 192 ? -6.134 5.554 -11.182 1.00 95.75 192 HIS A CA 1
ATOM 1403 C C . HIS A 1 192 ? -6.411 4.460 -12.221 1.00 95.75 192 HIS A C 1
ATOM 1405 O O . HIS A 1 192 ? -7.433 3.783 -12.124 1.00 95.75 192 HIS A O 1
ATOM 1411 N N . GLU A 1 193 ? -5.503 4.228 -13.171 1.00 94.62 193 GLU A N 1
ATOM 1412 C CA . GLU A 1 193 ? -5.638 3.162 -14.176 1.00 94.62 193 GLU A CA 1
ATOM 1413 C C . GLU A 1 193 ? -5.670 1.768 -13.541 1.00 94.62 193 GLU A C 1
ATOM 1415 O O . GLU A 1 193 ? -6.498 0.924 -13.892 1.00 94.62 193 GLU A O 1
ATOM 1420 N N . LEU A 1 194 ? -4.801 1.526 -12.559 1.00 93.88 194 LEU A N 1
ATOM 1421 C CA . LEU A 1 194 ? -4.753 0.262 -11.827 1.00 93.88 194 LEU A CA 1
ATOM 1422 C C . LEU A 1 194 ? -6.021 0.018 -11.004 1.00 93.88 194 LEU A C 1
ATOM 1424 O O . LEU A 1 194 ? -6.501 -1.121 -10.946 1.00 93.88 194 LEU A O 1
ATOM 1428 N N . ASN A 1 195 ? -6.567 1.069 -10.388 1.00 95.56 195 ASN A N 1
ATOM 1429 C CA . ASN A 1 195 ? -7.833 0.994 -9.672 1.00 95.56 195 ASN A CA 1
ATOM 1430 C C . ASN A 1 195 ? -9.020 0.780 -10.620 1.00 95.56 195 ASN A C 1
ATOM 1432 O O . ASN A 1 195 ? -9.870 -0.058 -10.334 1.00 95.56 195 ASN A O 1
ATOM 1436 N N . ALA A 1 196 ? -9.044 1.448 -11.777 1.00 93.12 196 ALA A N 1
ATOM 1437 C CA 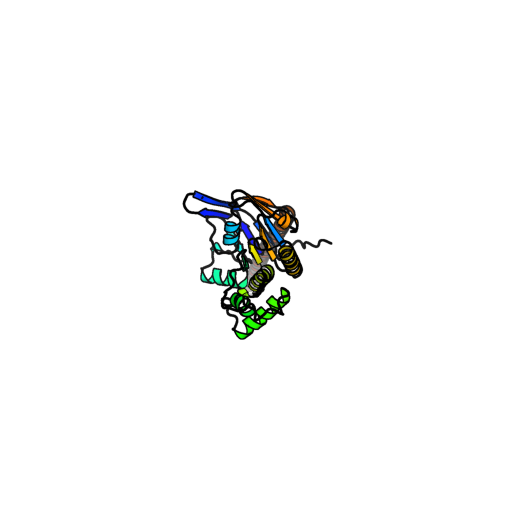. ALA A 1 196 ? -10.052 1.210 -12.810 1.00 93.12 196 ALA A CA 1
ATOM 1438 C C . ALA A 1 196 ? -10.018 -0.242 -13.328 1.00 93.12 196 ALA A C 1
ATOM 1440 O O . ALA A 1 196 ? -11.048 -0.787 -13.720 1.00 93.12 196 ALA A O 1
ATOM 1441 N N . GLY A 1 197 ? -8.850 -0.891 -13.269 1.00 90.00 197 GLY A N 1
ATOM 1442 C CA . GLY A 1 197 ? -8.672 -2.326 -13.503 1.00 90.00 197 GLY A CA 1
ATOM 1443 C C . GLY A 1 197 ? -9.134 -3.247 -12.361 1.00 90.00 197 GLY A C 1
ATOM 1444 O O . GLY A 1 197 ? -9.004 -4.462 -12.491 1.00 90.00 197 GLY A O 1
ATOM 1445 N N . GLY A 1 198 ? -9.651 -2.703 -11.254 1.00 91.25 198 GLY A N 1
ATOM 1446 C CA . GLY A 1 198 ? -10.206 -3.440 -10.113 1.00 91.25 198 GLY A CA 1
ATOM 1447 C C . GLY A 1 198 ? -9.299 -3.544 -8.881 1.00 91.25 198 GLY A C 1
ATOM 1448 O O . GLY A 1 198 ? -9.715 -4.117 -7.876 1.00 91.25 198 GLY A O 1
ATOM 1449 N N . THR A 1 199 ? -8.081 -2.993 -8.918 1.00 92.94 199 THR A N 1
ATOM 1450 C CA . THR A 1 199 ? -7.163 -3.036 -7.764 1.00 92.94 199 THR A CA 1
ATOM 1451 C C . THR A 1 199 ? -7.677 -2.140 -6.633 1.00 92.94 199 THR A C 1
ATOM 1453 O O . THR A 1 199 ? -7.975 -0.968 -6.864 1.00 92.94 199 THR A O 1
ATOM 1456 N N . THR A 1 200 ? -7.726 -2.642 -5.398 1.00 96.69 200 THR A N 1
ATOM 1457 C CA . THR A 1 200 ? -7.980 -1.801 -4.213 1.00 96.69 200 THR A CA 1
ATOM 1458 C C . THR A 1 200 ? -6.699 -1.076 -3.815 1.00 96.69 200 THR A C 1
ATOM 1460 O O . THR A 1 200 ? -5.665 -1.720 -3.634 1.00 96.69 200 THR A O 1
ATOM 1463 N N . ILE A 1 201 ? -6.735 0.247 -3.663 1.00 97.19 201 ILE A N 1
ATOM 1464 C CA . ILE A 1 201 ? -5.539 1.060 -3.414 1.00 97.19 201 ILE A CA 1
ATOM 1465 C C . ILE A 1 201 ? -5.792 2.047 -2.272 1.00 97.19 201 ILE A C 1
ATOM 1467 O O . ILE A 1 201 ? -6.625 2.945 -2.386 1.00 97.19 201 ILE A O 1
ATOM 1471 N N . CYS A 1 202 ? -5.010 1.927 -1.198 1.00 97.00 202 CYS A N 1
ATOM 1472 C CA . CYS A 1 202 ? -4.948 2.923 -0.130 1.00 97.00 202 CYS A CA 1
ATOM 1473 C C . CYS A 1 202 ? -3.685 3.767 -0.299 1.00 97.00 202 CYS A C 1
ATOM 1475 O O . CYS A 1 202 ? -2.574 3.267 -0.112 1.00 97.00 202 CYS A O 1
ATOM 1477 N N . VAL A 1 203 ? -3.853 5.050 -0.597 1.00 96.31 203 VAL A N 1
ATOM 1478 C CA . VAL A 1 203 ? -2.758 6.021 -0.641 1.00 96.31 203 VAL A CA 1
ATOM 1479 C C . VAL A 1 203 ? -2.678 6.743 0.692 1.00 96.31 203 VAL A C 1
ATOM 1481 O O . VAL A 1 203 ? -3.649 7.340 1.145 1.00 96.31 203 VAL A O 1
ATOM 1484 N N . ILE A 1 204 ? -1.514 6.722 1.321 1.00 94.56 204 ILE A N 1
ATOM 1485 C CA . ILE A 1 204 ? -1.224 7.484 2.529 1.00 94.56 204 ILE A CA 1
ATOM 1486 C C . ILE A 1 204 ? -0.403 8.690 2.131 1.00 94.56 204 ILE A C 1
ATOM 1488 O O . ILE A 1 204 ? 0.606 8.568 1.442 1.00 94.56 204 ILE A O 1
ATOM 1492 N N . THR A 1 205 ? -0.855 9.866 2.542 1.00 92.31 205 THR A N 1
ATOM 1493 C CA . 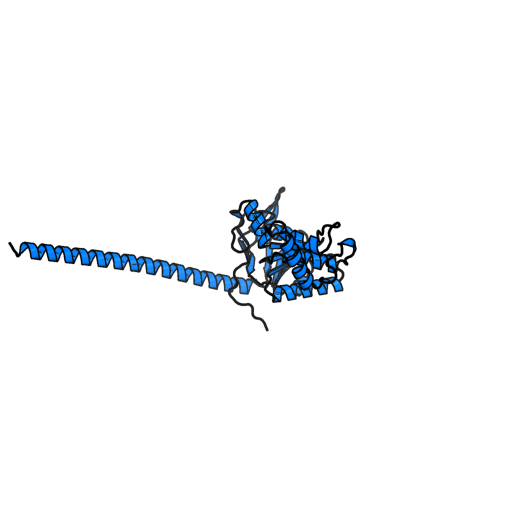THR A 1 205 ? -0.179 11.112 2.200 1.00 92.31 205 THR A CA 1
ATOM 1494 C C . THR A 1 205 ? -0.438 12.180 3.255 1.00 92.31 205 THR A C 1
ATOM 1496 O O . THR A 1 205 ? -1.392 12.103 4.030 1.00 92.31 205 THR A O 1
ATOM 1499 N N . HIS A 1 206 ? 0.430 13.178 3.323 1.00 91.19 206 HIS A N 1
ATOM 1500 C CA . HIS A 1 206 ? 0.156 14.437 4.016 1.00 91.19 206 HIS A CA 1
ATOM 1501 C C . HIS A 1 206 ? -0.205 15.564 3.031 1.00 91.19 206 HIS A C 1
ATOM 1503 O O . HIS A 1 206 ? -0.583 16.650 3.461 1.00 91.19 206 HIS A O 1
ATOM 1509 N N . ASP A 1 207 ? -0.118 15.299 1.726 1.00 90.31 207 ASP A N 1
ATOM 1510 C CA . ASP A 1 207 ? -0.457 16.227 0.654 1.00 90.31 207 ASP A CA 1
ATOM 1511 C C . ASP A 1 207 ? -1.980 16.275 0.442 1.00 90.31 207 ASP A C 1
ATOM 1513 O O . ASP A 1 207 ? -2.632 15.275 0.119 1.00 90.31 207 ASP A O 1
ATOM 1517 N N . HIS A 1 208 ? -2.551 17.461 0.643 1.00 90.19 208 HIS A N 1
ATOM 1518 C CA . HIS A 1 208 ? -3.982 17.701 0.505 1.00 90.19 208 HIS A CA 1
ATOM 1519 C C . HIS A 1 208 ? -4.458 17.769 -0.949 1.00 90.19 208 HIS A C 1
ATOM 1521 O O . HIS A 1 208 ? -5.621 17.457 -1.196 1.00 90.19 208 HIS A O 1
ATOM 1527 N N . GLU A 1 209 ? -3.602 18.145 -1.898 1.00 90.25 209 GLU A N 1
ATOM 1528 C CA . GLU A 1 209 ? -3.941 18.167 -3.323 1.00 90.25 209 GLU A CA 1
ATOM 1529 C C . GLU A 1 209 ? -4.066 16.735 -3.847 1.00 90.25 209 GLU A C 1
ATOM 1531 O O . GLU A 1 209 ? -5.067 16.383 -4.473 1.00 90.25 209 GLU A O 1
ATOM 1536 N N . ILE A 1 210 ? -3.116 15.871 -3.476 1.00 91.06 210 ILE A N 1
ATOM 1537 C CA . ILE A 1 210 ? -3.169 14.438 -3.796 1.00 91.06 210 ILE A CA 1
ATOM 1538 C C . ILE A 1 210 ? -4.359 13.770 -3.117 1.00 91.06 210 ILE A C 1
ATOM 1540 O O . ILE A 1 210 ? -5.084 13.008 -3.746 1.00 91.06 210 ILE A O 1
ATOM 1544 N N . ALA A 1 211 ? -4.602 14.048 -1.834 1.00 93.00 211 ALA A N 1
ATOM 1545 C CA . ALA A 1 211 ? -5.786 13.510 -1.171 1.00 93.00 211 ALA A CA 1
ATOM 1546 C C . ALA A 1 211 ? -7.084 14.010 -1.832 1.00 93.00 211 ALA A C 1
ATOM 1548 O O . ALA A 1 211 ? -8.051 13.257 -1.949 1.00 93.00 211 ALA A O 1
ATOM 1549 N N . GLY A 1 212 ? -7.088 15.266 -2.286 1.00 92.94 212 GLY A N 1
ATOM 1550 C CA . GLY A 1 212 ? -8.188 15.920 -2.985 1.00 92.94 212 GLY A CA 1
ATOM 1551 C C . GLY A 1 212 ? -8.557 15.278 -4.320 1.00 92.94 212 GLY A C 1
ATOM 1552 O O . GLY A 1 212 ? -9.730 15.305 -4.690 1.00 92.94 212 GLY A O 1
ATOM 1553 N N . SER A 1 213 ? -7.590 14.677 -5.018 1.00 91.94 213 SER A N 1
ATOM 1554 C CA . SER A 1 213 ? -7.820 14.008 -6.304 1.00 91.94 213 SER A CA 1
ATOM 1555 C C . SER A 1 213 ? -8.383 12.588 -6.173 1.00 91.94 213 SER A C 1
ATOM 1557 O O . SER A 1 213 ? -8.865 12.030 -7.162 1.00 91.94 213 SER A O 1
ATOM 1559 N N . LEU A 1 214 ? -8.378 12.002 -4.966 1.00 95.56 214 LEU A N 1
ATOM 1560 C CA . LEU A 1 214 ? -8.862 10.641 -4.738 1.00 95.56 214 LEU A CA 1
ATOM 1561 C C . LEU A 1 214 ? -10.360 10.587 -4.370 1.00 95.56 214 LEU A C 1
ATOM 1563 O O . LEU A 1 214 ? -10.850 11.458 -3.646 1.00 95.56 214 LEU A O 1
ATOM 1567 N N . PRO A 1 215 ? -11.101 9.544 -4.813 1.00 94.75 215 PRO A N 1
ATOM 1568 C CA . PRO A 1 215 ? -12.555 9.449 -4.624 1.00 94.75 215 PRO A CA 1
ATOM 1569 C C . PRO A 1 215 ? -13.022 9.481 -3.163 1.00 94.75 215 PRO A C 1
ATOM 1571 O O . PRO A 1 215 ? -14.081 10.030 -2.855 1.00 94.75 215 PRO A O 1
ATOM 1574 N N . ARG A 1 216 ? -12.243 8.884 -2.256 1.00 95.94 216 ARG A N 1
ATOM 1575 C CA . ARG A 1 216 ? -12.541 8.817 -0.822 1.00 95.94 216 ARG A CA 1
ATOM 1576 C C . ARG A 1 216 ? -11.369 9.352 -0.013 1.00 95.94 216 ARG A C 1
ATOM 1578 O O . ARG A 1 216 ? -10.221 9.027 -0.287 1.00 95.94 216 ARG A O 1
ATOM 1585 N N . GLN A 1 217 ? -11.667 10.139 1.013 1.00 96.44 217 GLN A N 1
ATOM 1586 C CA . GLN A 1 217 ? -10.687 10.743 1.907 1.00 96.44 217 GLN A CA 1
ATOM 1587 C C . GLN A 1 217 ? -11.008 10.372 3.349 1.00 96.44 217 GLN A C 1
ATOM 1589 O O . GLN A 1 217 ? -12.058 10.739 3.877 1.00 96.44 217 GLN A O 1
ATOM 1594 N N . VAL A 1 218 ? -10.068 9.691 3.993 1.00 96.50 218 VAL A N 1
ATOM 1595 C CA . VAL A 1 218 ? -10.078 9.360 5.415 1.00 96.50 218 VAL A CA 1
ATOM 1596 C C . VAL A 1 218 ? -9.099 10.300 6.109 1.00 96.50 218 VAL A C 1
ATOM 1598 O O . VAL A 1 218 ? -7.882 10.171 5.973 1.00 96.50 218 VAL A O 1
ATOM 1601 N N . ARG A 1 219 ? -9.629 11.290 6.826 1.00 96.12 219 ARG A N 1
ATOM 1602 C CA . ARG A 1 219 ? -8.829 12.273 7.557 1.00 96.12 219 ARG A CA 1
ATOM 1603 C C . ARG A 1 219 ? -8.455 11.735 8.926 1.00 96.12 219 ARG A C 1
ATOM 1605 O O . ARG A 1 219 ? -9.324 11.381 9.721 1.00 96.12 219 ARG A O 1
ATOM 1612 N N . PHE A 1 220 ? -7.161 11.741 9.195 1.00 94.56 220 PHE A N 1
ATOM 1613 C CA . PHE A 1 220 ? -6.538 11.188 10.381 1.00 94.56 220 PHE A CA 1
ATOM 1614 C C . PHE A 1 220 ? -5.900 12.297 11.216 1.00 94.56 220 PHE A C 1
ATOM 1616 O O . PHE A 1 220 ? -5.216 13.173 10.680 1.00 94.56 220 PHE A O 1
ATOM 1623 N N . ARG A 1 221 ? -6.112 12.274 12.530 1.00 94.62 221 ARG A N 1
ATOM 1624 C CA . ARG A 1 221 ? -5.537 13.253 13.456 1.00 94.62 221 ARG A CA 1
ATOM 1625 C C . ARG A 1 221 ? -5.417 12.645 14.848 1.00 94.62 221 ARG A C 1
ATOM 1627 O O . ARG A 1 221 ? -6.353 12.014 15.314 1.00 94.62 221 ARG A O 1
ATOM 1634 N N . ASP A 1 222 ? -4.266 12.845 15.485 1.00 93.69 222 ASP A N 1
ATOM 1635 C CA . ASP A 1 222 ? -4.008 12.484 16.888 1.00 93.69 222 ASP A CA 1
ATOM 1636 C C . ASP A 1 222 ? -4.371 11.026 17.268 1.00 93.69 222 ASP A C 1
ATOM 1638 O O . ASP A 1 222 ? -4.723 10.729 18.410 1.00 93.69 222 ASP A O 1
ATOM 1642 N N . GLY A 1 223 ? -4.232 10.097 16.312 1.00 94.06 223 GLY A N 1
ATOM 1643 C CA . GLY A 1 223 ? -4.527 8.671 16.471 1.00 94.06 223 GLY A CA 1
ATOM 1644 C C . GLY A 1 223 ? -5.950 8.250 16.092 1.00 94.06 223 GLY A C 1
ATOM 1645 O O . GLY A 1 223 ? -6.285 7.077 16.256 1.00 94.06 223 GLY A O 1
ATOM 1646 N N . GLU A 1 224 ? -6.774 9.166 15.581 1.00 96.44 224 GLU A N 1
ATOM 1647 C CA . GLU A 1 224 ? -8.198 8.957 15.303 1.00 96.44 224 GLU A CA 1
ATOM 1648 C C . GLU A 1 224 ? -8.572 9.299 13.855 1.00 96.44 224 GLU A C 1
ATOM 1650 O O . GLU A 1 224 ? -7.964 10.160 13.209 1.00 96.44 224 GLU A O 1
ATOM 1655 N N . ILE A 1 225 ? -9.633 8.659 13.353 1.00 96.00 225 ILE A N 1
ATOM 1656 C CA . ILE A 1 225 ? -10.305 9.081 12.119 1.00 96.00 225 ILE A CA 1
ATOM 1657 C C . ILE A 1 225 ? -11.289 10.191 12.480 1.00 96.00 225 ILE A C 1
ATOM 1659 O O . ILE A 1 225 ? -12.327 9.940 13.085 1.00 96.00 225 ILE A O 1
ATOM 1663 N N . VAL A 1 226 ? -10.979 11.421 12.075 1.00 96.12 226 VAL A N 1
ATOM 1664 C CA . VAL A 1 226 ? -11.808 12.604 12.365 1.00 96.12 226 VAL A CA 1
ATOM 1665 C C . VAL A 1 226 ? -12.825 12.908 11.268 1.00 96.12 226 VAL A C 1
ATOM 1667 O O . VAL A 1 226 ? -13.774 13.657 11.489 1.00 96.12 226 VAL A O 1
ATOM 1670 N N . ALA A 1 227 ? -12.634 12.358 10.068 1.00 95.00 227 ALA A N 1
ATOM 1671 C CA . ALA A 1 227 ? -13.634 12.386 9.008 1.00 95.00 227 ALA A CA 1
ATOM 1672 C C . ALA A 1 227 ? -13.364 11.300 7.969 1.00 95.00 227 ALA A C 1
ATOM 1674 O O . ALA A 1 227 ? -12.216 10.951 7.712 1.00 95.00 227 ALA A O 1
ATOM 1675 N N . ASP A 1 228 ? -14.419 10.841 7.313 1.00 95.12 228 ASP A N 1
ATOM 1676 C CA . ASP A 1 228 ? -14.342 9.906 6.199 1.00 95.12 228 ASP A CA 1
ATOM 1677 C C . ASP A 1 228 ? -15.424 10.270 5.180 1.00 95.12 228 ASP A C 1
ATOM 1679 O O . ASP A 1 228 ? -16.619 10.200 5.479 1.00 95.12 228 ASP A O 1
ATOM 1683 N N . SER A 1 229 ? -15.011 10.703 3.987 1.00 93.44 229 SER A N 1
ATOM 1684 C CA . SER A 1 229 ? -15.946 11.136 2.943 1.00 93.44 229 SER A CA 1
ATOM 1685 C C . SER A 1 229 ? -16.789 9.989 2.374 1.00 93.44 229 SER A C 1
ATOM 1687 O O . SER A 1 229 ? -17.857 10.250 1.829 1.00 93.44 229 SER A O 1
ATOM 1689 N N . GLY A 1 230 ? -16.351 8.735 2.538 1.00 82.62 230 GLY A N 1
ATOM 1690 C CA . GLY A 1 230 ? -17.063 7.528 2.100 1.00 82.62 230 GLY A CA 1
ATOM 1691 C C . GLY A 1 230 ? -17.895 6.856 3.198 1.00 82.62 230 GLY A C 1
ATOM 1692 O O . GLY A 1 230 ? -18.556 5.850 2.941 1.00 82.62 230 GLY A O 1
ATOM 1693 N N . ALA A 1 231 ? -17.912 7.399 4.423 1.00 72.31 231 ALA A N 1
ATOM 1694 C CA . ALA A 1 231 ? -18.572 6.765 5.570 1.00 72.31 231 ALA A CA 1
ATOM 1695 C C . ALA A 1 231 ? -20.074 6.513 5.360 1.00 72.31 231 ALA A C 1
ATOM 1697 O O . ALA A 1 231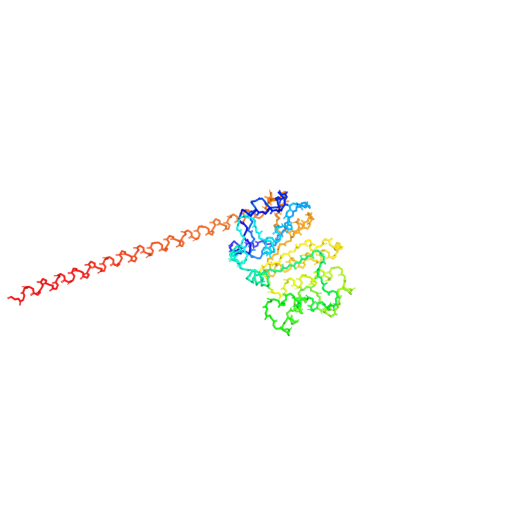 ? -20.627 5.563 5.916 1.00 72.31 231 ALA A O 1
ATOM 1698 N N . LYS A 1 232 ? -20.745 7.353 4.561 1.00 61.94 232 LYS A N 1
ATOM 1699 C CA . LYS A 1 232 ? -22.182 7.221 4.288 1.00 61.94 232 LYS A CA 1
ATOM 1700 C C . LYS A 1 232 ? -22.484 5.959 3.472 1.00 61.94 232 LYS A C 1
ATOM 1702 O O . LYS A 1 232 ? -23.337 5.171 3.869 1.00 61.94 232 LYS A O 1
ATOM 1707 N N . GLU A 1 233 ? -21.704 5.716 2.421 1.00 63.09 233 GLU A N 1
ATOM 1708 C CA . GLU A 1 233 ? -21.811 4.524 1.568 1.00 63.09 233 GLU A CA 1
ATOM 1709 C C . GLU A 1 233 ? -21.422 3.249 2.335 1.00 63.09 233 GLU A C 1
ATOM 1711 O O . GLU A 1 233 ? -22.099 2.223 2.244 1.00 63.09 233 GLU A O 1
ATOM 1716 N N . ALA A 1 234 ? -20.382 3.326 3.173 1.00 59.56 234 ALA A N 1
ATOM 1717 C CA . ALA A 1 234 ? -19.951 2.209 4.013 1.00 59.56 234 ALA A CA 1
ATOM 1718 C C . ALA A 1 234 ? -21.007 1.817 5.065 1.00 59.56 234 ALA A C 1
ATOM 1720 O O . ALA A 1 234 ? -21.219 0.628 5.328 1.00 59.56 234 ALA A O 1
ATOM 1721 N N . LYS A 1 235 ? -21.698 2.802 5.655 1.00 60.06 235 LYS A N 1
ATOM 1722 C CA . LYS A 1 235 ? -22.774 2.568 6.627 1.00 60.06 235 LYS A CA 1
ATOM 1723 C C . LYS A 1 235 ? -23.985 1.900 5.972 1.00 60.06 235 LYS A C 1
ATOM 1725 O O . LYS A 1 235 ? -24.475 0.901 6.494 1.00 60.06 235 LYS A O 1
ATOM 1730 N N . GLU A 1 236 ? -24.402 2.381 4.804 1.00 63.09 236 GLU A N 1
ATOM 1731 C CA . GLU A 1 236 ? -25.509 1.801 4.032 1.00 63.09 236 GLU A CA 1
ATOM 1732 C C . GLU A 1 236 ? -25.198 0.358 3.583 1.00 63.09 236 GLU A C 1
ATOM 1734 O O . GLU A 1 236 ? -26.043 -0.534 3.702 1.00 63.09 236 GLU A O 1
ATOM 1739 N N . ALA A 1 237 ? -23.959 0.078 3.161 1.00 61.81 237 ALA A N 1
ATOM 1740 C CA . ALA A 1 237 ? -23.517 -1.274 2.812 1.00 61.81 237 ALA A CA 1
ATOM 1741 C C . ALA A 1 237 ? -23.474 -2.226 4.025 1.00 61.81 237 ALA A C 1
ATOM 1743 O O . ALA A 1 237 ? -23.831 -3.405 3.909 1.00 61.81 237 ALA A O 1
ATOM 1744 N N . LYS A 1 238 ? -23.057 -1.732 5.199 1.00 62.16 238 LYS A N 1
ATOM 1745 C CA . LYS A 1 238 ? -23.051 -2.498 6.456 1.00 62.16 238 LYS A CA 1
ATOM 1746 C C . LYS A 1 238 ? -24.471 -2.856 6.900 1.00 62.16 238 LYS A C 1
ATOM 1748 O O . LYS A 1 238 ? -24.740 -4.025 7.171 1.00 62.16 238 LYS A O 1
ATOM 1753 N N . GLU A 1 239 ? -25.383 -1.887 6.903 1.00 65.81 239 GLU A N 1
ATOM 1754 C CA . GLU A 1 239 ? -26.792 -2.095 7.262 1.00 65.81 239 GLU A CA 1
ATOM 1755 C C . GLU A 1 239 ? -27.479 -3.083 6.302 1.00 65.81 239 GLU A C 1
ATOM 1757 O O . GLU A 1 239 ? -28.204 -3.982 6.738 1.00 65.81 239 GLU A O 1
ATOM 1762 N N . ALA A 1 240 ? -27.179 -3.008 4.999 1.00 62.88 240 ALA A N 1
ATOM 1763 C CA . ALA A 1 240 ? -27.670 -3.970 4.013 1.00 62.88 240 ALA A CA 1
ATOM 1764 C C . ALA A 1 240 ? -27.175 -5.406 4.283 1.00 62.88 240 ALA A C 1
ATOM 1766 O O . ALA A 1 240 ? -27.947 -6.364 4.160 1.00 62.88 240 ALA A O 1
ATOM 1767 N N . ARG A 1 241 ? -25.911 -5.576 4.695 1.00 67.38 241 ARG A N 1
ATOM 1768 C CA . ARG A 1 241 ? -25.333 -6.888 5.044 1.00 67.38 241 ARG A CA 1
ATOM 1769 C C . ARG A 1 241 ? -25.899 -7.460 6.333 1.00 67.38 241 ARG A C 1
ATOM 1771 O O . ARG A 1 241 ? -26.244 -8.640 6.362 1.00 67.38 241 ARG A O 1
ATOM 1778 N N . GLU A 1 242 ? -26.027 -6.648 7.377 1.00 66.62 242 GLU A N 1
ATOM 1779 C CA . GLU A 1 242 ? -26.635 -7.069 8.644 1.00 66.62 242 GLU A CA 1
ATOM 1780 C C . GLU A 1 242 ? -28.103 -7.479 8.431 1.00 66.62 242 GLU A C 1
ATOM 1782 O O . GLU A 1 242 ? -28.550 -8.511 8.944 1.00 66.62 242 GLU A O 1
ATOM 1787 N N . ALA A 1 243 ? -28.831 -6.764 7.567 1.00 64.94 243 ALA A N 1
ATOM 1788 C CA . ALA A 1 243 ? -30.181 -7.140 7.157 1.00 64.94 243 ALA A CA 1
ATOM 1789 C C . ALA A 1 243 ? -30.230 -8.467 6.367 1.00 64.94 243 ALA A C 1
ATOM 1791 O O . ALA A 1 243 ? -31.179 -9.241 6.522 1.00 64.94 243 ALA A O 1
ATOM 1792 N N . GLN A 1 244 ? -29.227 -8.764 5.534 1.00 61.00 244 GLN A N 1
ATOM 1793 C CA . GLN A 1 244 ? -29.131 -10.028 4.788 1.00 61.00 244 GLN A CA 1
ATOM 1794 C C . GLN A 1 244 ? -28.730 -11.215 5.683 1.00 61.00 244 GLN A C 1
ATOM 1796 O O . GLN A 1 244 ? -29.361 -12.274 5.611 1.00 61.00 244 GLN A O 1
ATOM 1801 N N . GLN A 1 245 ? -27.760 -11.039 6.585 1.00 57.88 245 GLN A N 1
ATOM 1802 C CA . GLN A 1 245 ? -27.351 -12.064 7.557 1.00 57.88 245 GLN A CA 1
ATOM 1803 C C . GLN A 1 245 ? -28.472 -12.370 8.567 1.00 57.88 245 GLN A C 1
ATOM 1805 O O . GLN A 1 245 ? -28.731 -13.535 8.880 1.00 57.88 245 GLN A O 1
ATOM 1810 N N . GLY A 1 246 ? -29.227 -11.354 9.003 1.00 54.00 246 GLY A N 1
ATOM 1811 C CA . GLY A 1 246 ? -30.403 -11.532 9.859 1.00 54.00 246 GLY A CA 1
ATOM 1812 C C . GLY A 1 246 ? -31.552 -12.308 9.194 1.00 54.00 246 GLY A C 1
ATOM 1813 O O . GLY A 1 246 ? -32.284 -13.034 9.873 1.00 54.00 246 GLY A O 1
ATOM 1814 N N . LYS A 1 247 ? -31.701 -12.214 7.864 1.00 56.69 247 LYS A N 1
ATOM 1815 C CA . LYS A 1 247 ? -32.688 -12.995 7.092 1.00 56.69 247 LYS A CA 1
ATOM 1816 C C . LYS A 1 247 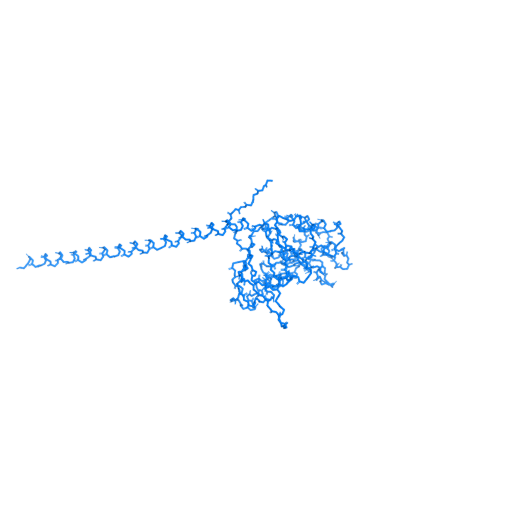? -32.275 -14.463 6.944 1.00 56.69 247 LYS A C 1
ATOM 1818 O O . LYS A 1 247 ? -33.114 -15.339 7.157 1.00 56.69 247 LYS A O 1
ATOM 1823 N N . GLN A 1 248 ? -30.998 -14.743 6.673 1.00 52.16 248 GLN A N 1
ATOM 1824 C CA . GLN A 1 248 ? -30.479 -16.119 6.597 1.00 52.16 248 GLN A CA 1
ATOM 1825 C C . GLN A 1 248 ? -30.538 -16.839 7.958 1.00 52.16 248 GLN A C 1
ATOM 1827 O O . GLN A 1 248 ? -30.958 -17.995 8.025 1.00 52.16 248 GLN A O 1
ATOM 1832 N N . GLY A 1 249 ? -30.239 -16.144 9.063 1.00 46.44 249 GLY A N 1
ATOM 1833 C CA . GLY A 1 249 ? -30.368 -16.700 10.418 1.00 46.44 249 GLY A CA 1
ATOM 1834 C C . GLY A 1 249 ? -31.811 -17.035 10.829 1.00 46.44 249 GLY A C 1
ATOM 1835 O O . GLY A 1 249 ? -32.044 -18.014 11.542 1.00 46.44 249 GLY A O 1
ATOM 1836 N N . LYS A 1 250 ? -32.805 -16.267 10.353 1.00 54.41 250 LYS A N 1
ATOM 1837 C CA . LYS A 1 250 ? -34.235 -16.554 10.581 1.00 54.41 250 LYS A CA 1
ATOM 1838 C C . LYS A 1 250 ? -34.743 -17.727 9.736 1.00 54.41 250 LYS A C 1
ATOM 1840 O O . LYS A 1 250 ? -35.473 -18.563 10.266 1.00 54.41 250 LYS A O 1
ATOM 1845 N N . GLN A 1 251 ? -34.323 -17.831 8.473 1.00 54.72 251 GLN A N 1
ATOM 1846 C CA . GLN A 1 251 ? -34.681 -18.960 7.601 1.00 54.72 251 GLN A CA 1
ATOM 1847 C C . GLN A 1 251 ? -34.076 -20.286 8.090 1.00 54.72 251 GLN A C 1
ATOM 1849 O O . GLN A 1 251 ? -34.772 -21.300 8.103 1.00 54.72 251 GLN A O 1
ATOM 1854 N N . GLY A 1 252 ? -32.833 -20.277 8.587 1.00 46.69 252 GLY A N 1
ATOM 1855 C CA . GLY A 1 252 ? -32.208 -21.458 9.198 1.00 46.69 252 GLY A CA 1
ATOM 1856 C C . GLY A 1 252 ? -32.946 -21.955 10.448 1.00 46.69 252 GLY A C 1
ATOM 1857 O O . GLY A 1 252 ? -33.199 -23.153 10.579 1.00 46.69 252 GLY A O 1
ATOM 1858 N N . LYS A 1 253 ? -33.383 -21.039 11.327 1.00 54.12 253 LYS A N 1
ATOM 1859 C CA . LYS A 1 253 ? -34.180 -21.387 12.519 1.00 54.12 253 LYS A CA 1
ATOM 1860 C C . LYS A 1 253 ? -35.586 -21.897 12.177 1.00 54.12 253 LYS A C 1
ATOM 1862 O O . LYS A 1 253 ? -36.035 -22.856 12.798 1.00 54.12 253 LYS A O 1
ATOM 1867 N N . GLN A 1 254 ? -36.261 -21.316 11.181 1.00 57.56 254 GLN A N 1
ATOM 1868 C CA . GLN A 1 254 ? -37.573 -21.804 10.725 1.00 57.56 254 GLN A CA 1
ATOM 1869 C C . GLN A 1 254 ? -37.485 -23.184 10.057 1.00 57.56 254 GLN A C 1
ATOM 1871 O O . GLN A 1 254 ? -38.345 -24.029 10.296 1.00 57.56 254 GLN A O 1
ATOM 1876 N N . ALA A 1 255 ? -36.425 -23.459 9.290 1.00 56.25 255 ALA A N 1
ATOM 1877 C CA . ALA A 1 255 ? -36.202 -24.775 8.690 1.00 56.25 255 ALA A CA 1
ATOM 1878 C C . ALA A 1 255 ? -35.901 -25.862 9.742 1.00 56.25 255 ALA A C 1
ATOM 1880 O O . ALA A 1 255 ? -36.378 -26.990 9.615 1.00 56.25 255 ALA A O 1
ATOM 1881 N N . GLN A 1 256 ? -35.161 -25.528 10.807 1.00 56.34 256 GLN A N 1
ATOM 1882 C CA . GLN A 1 256 ? -34.916 -26.442 11.931 1.00 56.34 256 GLN A CA 1
ATOM 1883 C C . GLN A 1 256 ? -36.183 -26.725 12.751 1.00 56.34 256 GLN A C 1
ATOM 1885 O O . GLN A 1 256 ? -36.440 -27.880 13.085 1.00 56.34 256 GLN A O 1
ATOM 1890 N N . GLN A 1 257 ? -37.005 -25.706 13.023 1.00 59.44 257 GLN A N 1
ATOM 1891 C CA . GLN A 1 257 ? -38.282 -25.885 13.726 1.00 59.44 257 GLN A CA 1
ATOM 1892 C C . GLN A 1 257 ? -39.304 -26.673 12.889 1.00 59.44 257 GLN A C 1
ATOM 1894 O O . GLN A 1 257 ? -40.017 -27.515 13.430 1.00 59.44 257 GLN A O 1
ATOM 1899 N N . GLY A 1 258 ? -39.336 -26.466 11.567 1.00 59.62 258 GLY A N 1
ATOM 1900 C CA . GLY A 1 258 ? -40.191 -27.229 10.651 1.00 59.62 258 GLY A CA 1
ATOM 1901 C C . GLY A 1 258 ? -39.823 -28.715 10.576 1.00 59.62 258 GLY A C 1
ATOM 1902 O O . GLY A 1 258 ? -40.714 -29.564 10.594 1.00 59.62 258 GLY A O 1
ATOM 1903 N N . LYS A 1 259 ? -38.522 -29.044 10.571 1.00 61.06 259 LYS A N 1
ATOM 1904 C CA . LYS A 1 259 ? -38.052 -30.440 10.612 1.00 61.06 259 LYS A CA 1
ATOM 1905 C C . LYS A 1 259 ? -38.398 -31.136 11.929 1.00 61.06 259 LYS A C 1
ATOM 1907 O O . LYS A 1 259 ? -38.928 -32.241 11.894 1.00 61.06 259 LYS A O 1
ATOM 1912 N N . GLN A 1 260 ? -38.205 -30.470 13.070 1.00 60.88 260 GLN A N 1
ATOM 1913 C CA . GLN A 1 260 ? -38.576 -31.033 14.377 1.00 60.88 260 GLN A CA 1
ATOM 1914 C C . GLN A 1 260 ? -40.091 -31.266 14.513 1.00 60.88 260 GLN A C 1
ATOM 1916 O O . GLN A 1 260 ? -40.514 -32.260 15.103 1.00 60.88 260 GLN A O 1
ATOM 1921 N N . ALA A 1 261 ? -40.923 -30.393 13.935 1.00 61.09 261 ALA A N 1
ATOM 1922 C CA . ALA A 1 261 ? -42.375 -30.573 13.928 1.00 61.09 261 ALA A CA 1
ATOM 1923 C C . ALA A 1 261 ? -42.827 -31.743 13.030 1.00 61.09 261 ALA A C 1
ATOM 1925 O O . ALA A 1 261 ? -43.719 -32.502 13.418 1.00 61.09 261 ALA A O 1
ATOM 1926 N N . GLN A 1 262 ? -42.197 -31.925 11.863 1.00 62.78 262 GLN A N 1
ATOM 1927 C CA . GLN A 1 262 ? -42.478 -33.057 10.971 1.00 62.78 262 GLN A CA 1
ATOM 1928 C C . GLN A 1 262 ? -42.028 -34.397 11.566 1.00 62.78 262 GLN A C 1
ATOM 1930 O O . GLN A 1 262 ? -42.779 -35.369 11.496 1.00 62.78 262 GLN A O 1
ATOM 1935 N N . GLU A 1 263 ? -40.858 -34.450 12.207 1.00 65.81 263 GLU A N 1
ATOM 1936 C CA . GLU A 1 263 ? -40.376 -35.652 12.902 1.00 65.81 263 GLU A CA 1
ATOM 1937 C C . GLU A 1 263 ? -41.303 -36.040 14.068 1.00 65.81 263 GLU A C 1
ATOM 1939 O O . GLU A 1 263 ? -41.640 -37.214 14.237 1.00 65.81 263 GLU A O 1
ATOM 1944 N N . ALA A 1 264 ? -41.817 -35.058 14.819 1.00 63.41 264 ALA A N 1
ATOM 1945 C CA . ALA A 1 264 ? -42.785 -35.301 15.889 1.00 63.41 264 ALA A CA 1
ATOM 1946 C C . ALA A 1 264 ? -44.147 -35.816 15.374 1.00 63.41 264 ALA A C 1
ATOM 1948 O O . ALA A 1 264 ? -44.776 -36.657 16.022 1.00 63.41 264 ALA A O 1
ATOM 1949 N N . GLN A 1 265 ? -44.614 -35.345 14.210 1.00 64.31 265 GLN A N 1
ATOM 1950 C CA . GLN A 1 265 ? -45.849 -35.837 13.583 1.00 64.31 265 GLN A CA 1
ATOM 1951 C C . GLN A 1 265 ? -45.698 -37.252 13.013 1.00 64.31 265 GLN A C 1
ATOM 1953 O O . GLN A 1 265 ? -46.592 -38.077 13.206 1.00 64.31 265 GLN A O 1
ATOM 1958 N N . GLN A 1 266 ? -44.567 -37.560 12.373 1.00 66.00 266 GLN A N 1
ATOM 1959 C CA . GLN A 1 266 ? -44.285 -38.911 11.876 1.00 66.00 266 GLN A CA 1
ATOM 1960 C C . GLN A 1 266 ? -44.154 -39.922 13.024 1.00 66.00 266 GLN A C 1
ATOM 1962 O O . GLN A 1 266 ? -44.672 -41.034 12.922 1.00 66.00 266 GLN A O 1
ATOM 1967 N N . GLY A 1 267 ? -43.556 -39.520 14.152 1.00 65.81 267 GLY A N 1
ATOM 1968 C CA . GLY A 1 267 ? -43.494 -40.344 15.363 1.00 65.81 267 GLY A CA 1
ATOM 1969 C C . GLY A 1 267 ? -44.874 -40.686 15.940 1.00 65.81 267 GLY A C 1
ATOM 1970 O O . GLY A 1 267 ? -45.117 -41.836 16.307 1.00 65.81 267 GLY A O 1
ATOM 1971 N N . LYS A 1 268 ? -45.809 -39.724 15.959 1.00 67.56 268 LYS A N 1
ATOM 1972 C CA . LYS A 1 268 ? -47.189 -39.957 16.426 1.00 67.56 268 LYS A CA 1
ATOM 1973 C C . LYS A 1 268 ? -47.982 -40.878 15.495 1.00 67.56 268 LYS A C 1
ATOM 1975 O O . LYS A 1 268 ? -48.613 -41.815 15.974 1.00 67.56 268 LYS A O 1
ATOM 1980 N N . GLN A 1 269 ? -47.891 -40.679 14.178 1.00 65.00 269 GLN A N 1
ATOM 1981 C CA . GLN A 1 269 ? -48.576 -41.544 13.205 1.00 65.00 269 GLN A CA 1
ATOM 1982 C C . GLN A 1 269 ? -48.047 -42.987 13.230 1.00 65.00 269 GLN A C 1
ATOM 1984 O O . GLN A 1 269 ? -48.819 -43.936 13.086 1.00 65.00 269 GLN A O 1
ATOM 1989 N N . ALA A 1 270 ? -46.744 -43.176 13.465 1.00 63.16 270 ALA A N 1
ATOM 1990 C CA . ALA A 1 270 ? -46.157 -44.505 13.622 1.00 63.16 270 ALA A CA 1
ATOM 1991 C C . ALA A 1 270 ? -46.659 -45.224 14.890 1.00 63.16 270 ALA A C 1
ATOM 1993 O O . ALA A 1 270 ? -46.930 -46.427 14.844 1.00 63.16 270 ALA A O 1
ATOM 1994 N N . GLN A 1 271 ? -46.837 -44.497 16.000 1.00 63.34 271 GLN A N 1
ATOM 1995 C CA . GLN A 1 271 ? -47.405 -45.048 17.237 1.00 63.34 271 GLN A CA 1
ATOM 1996 C C . GLN A 1 271 ? -48.887 -45.417 17.087 1.00 63.34 271 GLN A C 1
ATOM 1998 O O . GLN A 1 271 ? -49.289 -46.501 17.509 1.00 63.34 271 GLN A O 1
ATOM 2003 N N . GLU A 1 272 ? -49.691 -44.577 16.432 1.00 65.06 272 GLU A N 1
ATOM 2004 C CA . GLU A 1 272 ? -51.109 -44.867 16.167 1.00 65.06 272 GLU A CA 1
ATOM 2005 C C . GLU A 1 272 ? -51.280 -46.085 15.242 1.00 65.06 272 GLU A C 1
ATOM 2007 O O . GLU A 1 272 ? -52.121 -46.953 15.491 1.00 65.06 272 GLU A O 1
ATOM 2012 N N . ALA A 1 273 ? -50.421 -46.228 14.226 1.00 61.62 273 ALA A N 1
ATOM 2013 C CA . ALA A 1 273 ? -50.419 -47.396 13.346 1.00 61.62 273 ALA A CA 1
ATOM 2014 C C . ALA A 1 273 ? -50.013 -48.695 14.072 1.00 61.62 273 ALA A C 1
ATOM 2016 O O . ALA A 1 273 ? -50.527 -49.771 13.752 1.00 61.62 273 ALA A O 1
ATOM 2017 N N . GLN A 1 274 ? -49.114 -48.622 15.061 1.00 60.69 274 GLN A N 1
ATOM 2018 C CA . GLN A 1 274 ? -48.752 -49.772 15.898 1.00 60.69 274 GLN A CA 1
ATOM 2019 C C . GLN A 1 274 ? -49.877 -50.168 16.864 1.00 60.69 274 GLN A C 1
ATOM 2021 O O . GLN A 1 274 ? -50.159 -51.360 17.006 1.00 60.69 274 GLN A O 1
ATOM 2026 N N . GLN A 1 275 ? -50.573 -49.196 17.460 1.00 62.69 275 GLN A N 1
ATOM 2027 C CA . GLN A 1 275 ? -51.726 -49.456 18.329 1.00 62.69 275 GLN A CA 1
ATOM 2028 C C . GLN A 1 275 ? -52.911 -50.052 17.552 1.00 62.69 275 GLN A C 1
ATOM 2030 O O . GLN A 1 275 ? -53.549 -50.993 18.025 1.00 62.69 275 GLN A O 1
ATOM 2035 N N . GLY A 1 276 ? -53.154 -49.593 16.318 1.00 59.91 276 GLY A N 1
ATOM 2036 C CA . GLY A 1 276 ? -54.175 -50.169 15.435 1.00 59.91 276 GLY A CA 1
ATOM 2037 C C . GLY A 1 276 ? -53.896 -51.630 15.053 1.00 59.91 276 GLY A C 1
ATOM 2038 O O . GLY A 1 276 ? -54.811 -52.457 15.045 1.00 59.91 276 GLY A O 1
ATOM 2039 N N . LYS A 1 277 ? -52.626 -51.982 14.810 1.00 60.44 277 LYS A N 1
ATOM 2040 C CA . LYS A 1 277 ? -52.217 -53.368 14.514 1.00 60.44 277 LYS A CA 1
ATOM 2041 C C . LYS A 1 277 ? -52.322 -54.290 15.734 1.00 60.44 277 LYS A C 1
ATOM 2043 O O . LYS A 1 277 ? -52.747 -55.434 15.582 1.00 60.44 277 LYS A O 1
ATOM 2048 N N . GLN A 1 278 ? -52.014 -53.800 16.938 1.00 58.59 278 GLN A N 1
ATOM 2049 C CA . GLN A 1 278 ? -52.235 -54.559 18.179 1.00 58.59 278 GLN A CA 1
ATOM 2050 C C . GLN A 1 278 ? -53.729 -54.777 18.465 1.00 58.59 278 GLN A C 1
ATOM 2052 O O . GLN A 1 278 ? -54.121 -55.882 18.836 1.00 58.59 278 GLN A O 1
ATOM 2057 N N . ALA A 1 279 ? -54.586 -53.784 18.212 1.00 57.38 279 ALA A N 1
ATOM 2058 C CA . ALA A 1 279 ? -56.032 -53.921 18.395 1.00 57.38 279 ALA A CA 1
ATOM 2059 C C . ALA A 1 279 ? -56.678 -54.936 17.424 1.00 57.38 279 ALA A C 1
ATOM 2061 O O . ALA A 1 279 ? -57.636 -55.620 17.791 1.00 57.38 279 ALA A O 1
ATOM 2062 N N . GLN A 1 280 ? -56.145 -55.085 16.205 1.00 57.66 280 GLN A N 1
ATOM 2063 C CA . GLN A 1 280 ? -56.602 -56.101 15.245 1.00 57.66 280 GLN A CA 1
ATOM 2064 C C . GLN A 1 280 ? -56.124 -57.524 15.585 1.00 57.66 280 GLN A C 1
ATOM 2066 O O . GLN A 1 280 ? -56.852 -58.486 15.336 1.00 57.66 280 GLN A O 1
ATOM 2071 N N . GLN A 1 281 ? -54.955 -57.683 16.213 1.00 56.22 281 GLN A N 1
ATOM 2072 C CA . GLN A 1 281 ? -54.481 -58.995 16.679 1.00 56.22 281 GLN A CA 1
ATOM 2073 C C . GLN A 1 281 ? -55.265 -59.535 17.885 1.00 56.22 281 GLN A C 1
ATOM 2075 O O . GLN A 1 281 ? -55.370 -60.747 18.042 1.00 56.22 281 GLN A O 1
ATOM 2080 N N . VAL A 1 282 ? -55.872 -58.670 18.701 1.00 56.22 282 VAL A N 1
ATOM 2081 C CA . VAL A 1 282 ? -56.690 -59.097 19.854 1.00 56.22 282 VAL A CA 1
ATOM 2082 C C . VAL A 1 282 ? -58.103 -59.540 19.441 1.00 56.22 282 VAL A C 1
ATOM 2084 O O . VAL A 1 282 ? -58.732 -60.303 20.159 1.00 56.22 282 VAL A O 1
ATOM 2087 N N . ARG A 1 283 ? -58.598 -59.133 18.263 1.00 54.62 283 ARG A N 1
ATOM 2088 C CA . ARG A 1 283 ? -59.920 -59.537 17.732 1.00 54.62 283 ARG A CA 1
ATOM 2089 C C . ARG A 1 283 ? -59.908 -60.813 16.876 1.00 54.62 283 ARG A C 1
ATOM 2091 O O . ARG A 1 283 ? -60.954 -61.200 16.369 1.00 54.62 283 ARG A O 1
ATOM 2098 N N . SER A 1 284 ? -58.744 -61.436 16.684 1.00 49.88 284 SER A N 1
ATOM 2099 C CA . SER A 1 284 ? -58.570 -62.669 15.891 1.00 49.88 284 SER A CA 1
ATOM 2100 C C . SER A 1 284 ? -58.190 -63.896 16.736 1.00 49.88 284 SER A C 1
ATOM 2102 O O . SER A 1 284 ? -57.728 -64.902 16.198 1.00 49.88 284 SER A O 1
ATOM 2104 N N . ARG A 1 285 ? -58.410 -63.827 18.051 1.00 45.16 285 ARG A N 1
ATOM 2105 C CA . ARG A 1 285 ? -58.398 -64.955 18.991 1.00 45.16 285 ARG A CA 1
ATOM 2106 C C . ARG A 1 285 ? -59.742 -65.028 19.694 1.00 45.16 285 ARG A C 1
ATOM 2108 O O . ARG A 1 285 ? -60.145 -66.165 20.008 1.00 45.16 285 ARG A O 1
#

Secondary structure (DSSP, 8-state):
-----TTPPEEEEEEEEEEEETTTEEEEEEEEEEEETT-EEEEE--TTSSHHHHHHHHTTSS--SEEEEEETTEEGGG--HHHHHHHHHHHEEEEETT----TTS-HHHHHHGGGGGGT--HHHHHHHHHHHHHHTT-TT-TT--GGGS-HHHHHHHHHHHHHTT--SEEEEESTTTTS-HHHHHHHHHHHHHHHHTT-EEEEEES-HHHHHHSSEEEEEETTEEEEETTHHHHHHHHHHHHHHHHHHHHHHHHHHHHHHHHHHHHHHHHHHHHHHHHHHHHTT-

InterPro domains:
  IPR003439 ABC transporter-like, ATP-binding domain [PF00005] (28-176)
  IPR003439 ABC transporter-like, ATP-binding domain [PS50893] (12-248)
  IPR003593 AAA+ ATPase domain [SM00382] (37-224)
  IPR015854 ABC transporter, lipoprotein release, LolD-like [PTHR24220] (10-244)
  IPR017871 ABC transporter-like, conserved site [PS00211] (149-163)
  IPR017911 MacB-like, ATP-binding domain [cd03255] (12-225)
  IPR027417 P-loop containing nucleoside triphosphate hydrolase [G3DSA:3.40.50.300] (3-284)
  IPR027417 P-loop containing nucleoside triphosphate hydrolase [SSF52540] (11-234)

pLDDT: mean 85.59, std 16.02, range [29.72, 98.12]

Mean predicted aligned error: 10.52 Å

Organism: NCBI:txid1042984

Sequence (285 aa):
MTTSTPGSAPVVELRDVSKAYAGDVHALRGVSLTVCAGELLAIVGPSGSGKSTMLNVIGTLDPPTVGTVRVAGYDVGGLSDAQLSALRSRHIGFVFQHFHLAAGRDAIDNVADGLLYAGVPRKERRARARAALERVRLGHRLDHRPAELSGGEKQRVAIARGLVGEPDLLLADEPTGALDTASGEVVMELLHELNAGGTTICVITHDHEIAGSLPRQVRFRDGEIVADSGAKEAKEAKEAREAQQGKQGKQGKQAQQGKQAQEAQQGKQAQEAQQGKQAQQVRSR

Solvent-accessible surface area (backbone atoms only — not comparable to full-atom values): 14905 Å² total; per-residue (Å²): 138,88,78,85,70,90,73,56,61,56,37,34,38,36,42,48,25,20,30,65,47,90,90,80,44,56,40,27,54,55,31,66,48,77,42,39,53,41,40,50,30,20,42,33,35,62,90,88,18,25,65,70,58,50,49,30,39,74,61,66,74,40,81,66,72,40,61,45,49,30,48,75,78,41,60,55,88,79,49,53,74,69,52,46,50,47,45,35,38,45,38,46,14,60,29,51,51,82,43,79,68,57,67,93,35,29,40,30,55,50,15,22,55,44,33,66,75,57,77,57,57,71,76,56,28,46,54,42,15,44,55,26,29,42,75,56,76,35,64,92,46,39,80,40,32,56,88,79,45,54,61,44,53,43,40,38,44,23,45,21,20,20,46,45,52,66,26,61,33,35,42,27,41,31,75,41,78,72,41,56,71,71,42,27,51,57,51,52,53,48,52,51,53,46,28,76,74,51,35,14,35,46,37,35,36,73,51,64,69,65,33,66,76,36,88,23,39,37,33,35,46,81,14,28,72,79,43,50,75,47,49,66,61,54,49,54,47,48,52,54,47,54,56,51,52,55,48,53,56,50,52,54,51,51,54,53,53,51,50,54,52,51,54,54,51,52,53,50,54,53,50,53,55,51,52,54,53,53,58,54,60,66,74,75,115

Nearest PDB structures (foldseek):
  5xu1-assembly1_A  TM=9.794E-01  e=1.452E-26  Streptococcus pneumoniae R6
  2pcj-assembly1_B  TM=9.677E-01  e=1.831E-26  Aquifex aeolicus VF5
  5xu1-assembly1_B  TM=9.757E-01  e=2.592E-26  Streptococcus pneumoniae R6
  5lj7-assembly1_B  TM=8.900E-01  e=2.178E-26  Aggregatibacter actinomycetemcomitans
  5lil-assembly1_A  TM=8.915E-01  e=6.546E-26  Aggregatibacter actinomycetemcomitans

Radius of gyration: 27.03 Å; Cα contacts (8 Å, |Δi|>4): 483; chains: 1; bounding box: 83×83×49 Å

Foldseek 3Di:
DDDPDQAAAWQKWWAQFWAADPPRQTLAGGATDTFGFLAWAEEAEDPSLNLVVVVCCQLLVDPTPDTWIDGRNDTSVPDDPLRSLQCNLQAEFEAEPVLPFDQPFFLLVSLLVSCVSVPDDPVVSSVLSLVLCVLLVNNVRRRPGPVRDDPLSSLSSSVSSRPSSVHSEYEYEASPVNHDPVSSVSVLVSVVVVSVVGRHYYYYDNDPVSNVPGPWYQYTGNNYRPDIPCVVSVVVSVVVVVVVVVVVVVVVVVVVVVVVVVVVVVVVVVVVVVVVVVVVVVVVD